Protein AF-A9NKY9-F1 (afdb_monomer_lite)

InterPro domains:
  IPR000702 Large ribosomal subunit protein uL6-like [PTHR11655] (52-226)
  IPR002358 Large ribosomal subunit protein uL6, conserved site [PS00525] (205-213)
  IPR019906 Large ribosomal subunit protein uL6, bacteria [MF_01365_B] (51-227)
  IPR019906 Large ribosomal subunit protein uL6, bacteria [PR00059] (122-147)
  IPR019906 Large ribosoma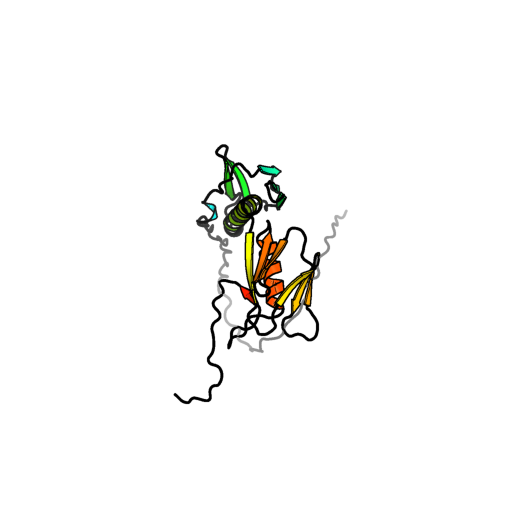l subunit protein uL6, bacteria [PR00059] (150-166)
  IPR019906 Large ribosomal subunit protein uL6, bacteria [PR00059] (192-213)
  IPR019906 Large ribosomal subunit protein uL6, bacteria [TIGR03654] (52-227)
  IPR020040 Large ribosomal subunit protein uL6, alpha-beta domain [PF00347] (61-133)
  IPR020040 Large ribosomal subunit protein uL6, alpha-beta domain [PF00347] (141-215)
  IPR036789 Large ribosomal subunit protein uL6-like, alpha-beta domain superfamily [G3DSA:3.90.930.12] (50-133)
  IPR036789 Large ribosomal subunit protein uL6-like, alpha-beta domain superfamily [G3DSA:3.90.930.12] (134-231)
  IPR036789 Large ribosomal subunit protein uL6-like, alpha-beta domain superfamily [SSF56053] (52-133)
  IPR036789 Large ribosomal subunit protein uL6-like, alpha-beta domain superfamily [SSF56053] (134-227)

Secondary structure (DSSP, 8-state):
------PPPP---------------------------------------PPPTTTTSPEE--TT-EEEEETTEEEEEETTEEEEEE--TTEEEEE-TTSEEEEEESS--HHHHHHHHHHHHHHHHHHHHHHT-EEEEEEEESTT-EEEEETTEEEEESSSSS-EEEEPPTTEEEEEEETTEEEEEES-HHHHHHHHHHHHHHSPPPTTT--EEEETT----PPPS-TT---

Foldseek 3Di:
DDDDDDDDDDDDDDDDDDDDDDDDDDDDDDDDPPPPPPPPPPPPPPPQDPADPQLPDWAAADPQWDWDDDPQKIWIQGDLGIDIDGDDPQKDWDQDPVRTIHIDGPDRDPVSRVSSNVVSVQVNLLRCLRYPWDKWKKFADDDPWFWDDDPQWIWTDQPDPDIDIDGHDPQWDWDDPDRGMIMIIGSHPVSSVVVLVVQCVVFPQDQARRGGMDTPPDDRNHDHDDPPDDD

Organism: Picea sitchensis (NCBI:txid3332)

Radius of gyration: 31.23 Å; chains: 1; bounding box: 80×72×82 Å

Structure (mmCIF, N/CA/C/O backbone):
data_AF-A9NKY9-F1
#
_entry.id   AF-A9NKY9-F1
#
loop_
_atom_site.group_PDB
_atom_site.id
_atom_site.type_symbol
_atom_site.label_atom_id
_atom_site.label_alt_id
_atom_site.label_comp_id
_atom_site.label_asym_id
_atom_site.label_entity_id
_atom_site.label_seq_id
_atom_site.pdbx_PDB_ins_code
_atom_site.Cartn_x
_atom_site.Cartn_y
_atom_site.Cartn_z
_atom_site.occupancy
_atom_site.B_iso_or_equiv
_atom_site.auth_seq_id
_atom_site.auth_comp_id
_atom_site.auth_asym_id
_atom_site.auth_atom_id
_atom_site.pdbx_PDB_model_num
ATOM 1 N N . MET A 1 1 ? -37.567 -54.018 45.152 1.00 38.62 1 MET A N 1
ATOM 2 C CA . MET A 1 1 ? -36.541 -54.833 44.469 1.00 38.62 1 MET A CA 1
ATOM 3 C C . MET A 1 1 ? -35.816 -53.951 43.461 1.00 38.62 1 MET A C 1
ATOM 5 O O . MET A 1 1 ? -36.476 -53.396 42.600 1.00 38.62 1 MET A O 1
ATOM 9 N N . ALA A 1 2 ? -34.502 -53.809 43.659 1.00 37.28 2 ALA A N 1
ATOM 10 C CA . ALA A 1 2 ? -33.443 -53.383 42.732 1.00 37.28 2 ALA A CA 1
ATOM 11 C C . ALA A 1 2 ? -33.595 -52.094 41.887 1.00 37.28 2 ALA A C 1
ATOM 13 O O . ALA A 1 2 ? -34.221 -52.060 40.834 1.00 37.28 2 ALA A O 1
ATOM 14 N N . THR A 1 3 ? -32.856 -51.072 42.322 1.00 39.34 3 THR A N 1
ATOM 15 C CA . THR A 1 3 ? -32.243 -49.997 41.524 1.00 39.34 3 THR A CA 1
ATOM 16 C C . THR A 1 3 ? -31.136 -50.534 40.608 1.00 39.34 3 THR A C 1
ATOM 18 O O . THR A 1 3 ? -30.337 -51.343 41.077 1.00 39.34 3 THR A O 1
ATOM 21 N N . ALA A 1 4 ? -30.988 -50.011 39.385 1.00 38.00 4 ALA A N 1
ATOM 22 C CA . ALA A 1 4 ? -29.699 -50.001 38.677 1.00 38.00 4 ALA A CA 1
ATOM 23 C C . ALA A 1 4 ? -29.671 -48.956 37.545 1.00 38.00 4 ALA A C 1
ATOM 25 O O . ALA A 1 4 ? -30.173 -49.176 36.446 1.00 38.00 4 ALA A O 1
ATOM 26 N N . SER A 1 5 ? -29.054 -47.813 37.832 1.00 35.31 5 SER A N 1
ATOM 27 C CA . SER A 1 5 ? -28.529 -46.851 36.866 1.00 35.31 5 SER A CA 1
ATOM 28 C C . SER A 1 5 ? -27.109 -47.277 36.472 1.00 35.31 5 SER A C 1
ATOM 30 O O . SER A 1 5 ? -26.241 -47.397 37.333 1.00 35.31 5 SER A O 1
ATOM 32 N N . PHE A 1 6 ? -26.855 -47.503 35.180 1.00 32.38 6 PHE A N 1
ATOM 33 C CA . PHE A 1 6 ? -25.512 -47.807 34.675 1.00 32.38 6 PHE A CA 1
ATOM 34 C C . PHE A 1 6 ? -24.905 -46.587 33.982 1.00 32.38 6 PHE A C 1
ATOM 36 O O . PHE A 1 6 ? -25.354 -46.140 32.929 1.00 32.38 6 PHE A O 1
ATOM 43 N N . ILE A 1 7 ? -23.871 -46.057 34.629 1.00 36.72 7 ILE A N 1
ATOM 44 C CA . ILE A 1 7 ? -22.960 -45.019 34.154 1.00 36.72 7 ILE A CA 1
ATOM 45 C C . ILE A 1 7 ? -21.814 -45.722 33.418 1.00 36.72 7 ILE A C 1
ATOM 47 O O . ILE A 1 7 ? -21.215 -46.657 33.947 1.00 36.72 7 ILE A O 1
ATOM 51 N N . VAL A 1 8 ? -21.509 -45.271 32.202 1.00 37.44 8 VAL A N 1
ATOM 52 C CA . VAL A 1 8 ? -20.395 -45.762 31.376 1.00 37.44 8 VAL A CA 1
ATOM 53 C C . VAL A 1 8 ? -19.091 -45.072 31.812 1.00 37.44 8 VAL A C 1
ATOM 55 O O . VAL A 1 8 ? -19.052 -43.840 31.804 1.00 37.44 8 VAL A O 1
ATOM 58 N N . PRO A 1 9 ? -18.016 -45.799 32.174 1.00 34.84 9 PRO A N 1
ATOM 59 C CA . PRO A 1 9 ? -16.724 -45.190 32.472 1.00 34.84 9 PRO A CA 1
ATOM 60 C C . PRO A 1 9 ? -15.858 -45.027 31.212 1.00 34.84 9 PRO A C 1
ATOM 62 O O . PRO A 1 9 ? -15.777 -45.907 30.355 1.00 34.84 9 PRO A O 1
ATOM 65 N N . SER A 1 10 ? -15.191 -43.876 31.125 1.00 33.44 10 SER A N 1
ATOM 66 C CA . SER A 1 10 ? -14.236 -43.501 30.087 1.00 33.44 10 SER A CA 1
ATOM 67 C C . SER A 1 10 ? -12.927 -44.294 30.196 1.00 33.44 10 SER A C 1
ATOM 69 O O . SER A 1 10 ? -12.282 -44.329 31.243 1.00 33.44 10 SER A O 1
ATOM 71 N N . LEU A 1 11 ? -12.497 -44.897 29.085 1.00 32.97 11 LEU A N 1
ATOM 72 C CA . LEU A 1 11 ? -11.153 -45.459 28.943 1.00 32.97 11 LEU A CA 1
ATOM 73 C C . LEU A 1 11 ? -10.118 -44.323 28.890 1.00 32.97 11 LEU A C 1
ATOM 75 O O . LEU A 1 11 ? -10.044 -43.586 27.907 1.00 32.97 11 LEU A O 1
ATOM 79 N N . ALA A 1 12 ? -9.283 -44.213 29.922 1.00 35.03 12 ALA A N 1
ATOM 80 C CA . ALA A 1 12 ? -8.044 -43.445 29.872 1.00 35.03 12 ALA A CA 1
ATOM 81 C C . ALA A 1 12 ? -6.901 -44.343 29.367 1.00 35.03 12 ALA A C 1
ATOM 83 O O . ALA A 1 12 ? -6.617 -45.398 29.932 1.00 35.03 12 ALA A O 1
ATOM 84 N N . CYS A 1 13 ? -6.262 -43.909 28.282 1.00 28.70 13 CYS A N 1
ATOM 85 C CA . CYS A 1 13 ? -5.117 -44.544 27.638 1.00 28.70 13 CYS A CA 1
ATOM 86 C C . CYS A 1 13 ? -3.862 -44.436 28.523 1.00 28.70 13 CYS A C 1
ATOM 88 O O . CYS A 1 13 ? -3.421 -43.335 28.854 1.00 28.70 13 CYS A O 1
ATOM 90 N N . ALA A 1 14 ? -3.286 -45.579 28.898 1.00 35.44 14 ALA A N 1
ATOM 91 C CA . ALA A 1 14 ? -2.029 -45.673 29.629 1.00 35.44 14 ALA A CA 1
ATOM 92 C C . ALA A 1 14 ? -0.863 -45.846 28.644 1.00 35.44 14 ALA A C 1
ATOM 94 O O . ALA A 1 14 ? -0.606 -46.950 28.171 1.00 35.44 14 ALA A O 1
ATOM 95 N N . LEU A 1 15 ? -0.125 -44.768 28.362 1.00 34.53 15 LEU A N 1
ATOM 96 C CA . LEU A 1 15 ? 1.204 -44.856 27.756 1.00 34.53 15 LEU A CA 1
ATOM 97 C C . LEU A 1 15 ? 2.259 -44.495 28.802 1.00 34.53 15 LEU A C 1
ATOM 99 O O . LEU A 1 15 ? 2.470 -43.343 29.171 1.00 34.53 15 LEU A O 1
ATOM 103 N N . ARG A 1 16 ? 2.874 -45.565 29.302 1.00 31.31 16 ARG A N 1
ATOM 104 C CA . ARG A 1 16 ? 4.024 -45.628 30.200 1.00 31.31 16 ARG A CA 1
ATOM 105 C C . ARG A 1 16 ? 5.271 -45.236 29.399 1.00 31.31 16 ARG A C 1
ATOM 107 O O . ARG A 1 16 ? 5.642 -45.964 28.485 1.00 31.31 16 ARG A O 1
ATOM 114 N N . SER A 1 17 ? 5.935 -44.133 29.741 1.00 30.03 17 SER A N 1
ATOM 115 C CA . SER A 1 17 ? 7.321 -43.893 29.320 1.00 30.03 17 SER A CA 1
ATOM 116 C C . SER A 1 17 ? 8.257 -44.262 30.467 1.00 30.03 17 SER A C 1
ATOM 118 O O . SER A 1 17 ? 8.259 -43.627 31.521 1.00 30.03 17 SER A O 1
ATOM 120 N N . THR A 1 18 ? 9.021 -45.325 30.257 1.00 36.19 18 THR A N 1
ATOM 121 C CA . THR A 1 18 ? 10.066 -45.852 31.134 1.00 36.19 18 THR A CA 1
ATOM 122 C C . THR A 1 18 ? 11.326 -45.003 31.029 1.00 36.19 18 THR A C 1
ATOM 124 O O . THR A 1 18 ? 12.143 -45.218 30.142 1.00 36.19 18 THR A O 1
ATOM 127 N N . LEU A 1 19 ? 11.499 -44.051 31.935 1.00 36.47 19 LEU A N 1
ATOM 128 C CA . LEU A 1 19 ? 12.799 -43.463 32.240 1.00 36.47 19 LEU A CA 1
ATOM 129 C C . LEU A 1 19 ? 12.757 -43.072 33.707 1.00 36.47 19 LEU A C 1
ATOM 131 O O . LEU A 1 19 ? 12.174 -42.045 34.013 1.00 36.47 19 LEU A O 1
ATOM 135 N N . LEU A 1 20 ? 13.283 -43.924 34.583 1.00 33.69 20 LEU A N 1
ATOM 136 C CA . LEU A 1 20 ? 13.984 -43.589 35.827 1.00 33.69 20 LEU A CA 1
ATOM 137 C C . LEU A 1 20 ? 14.467 -44.917 36.432 1.00 33.69 20 LEU A C 1
ATOM 139 O O . LEU A 1 20 ? 13.703 -45.879 36.515 1.00 33.69 20 LEU A O 1
ATOM 143 N N . GLY A 1 21 ? 15.767 -44.967 36.719 1.00 33.12 21 GLY A N 1
ATOM 144 C CA . GLY A 1 21 ? 16.512 -46.159 37.104 1.00 33.12 21 GLY A CA 1
ATOM 145 C C . GLY A 1 21 ? 16.108 -46.752 38.450 1.00 33.12 21 GLY A C 1
ATOM 146 O O . GLY A 1 21 ? 15.421 -46.134 39.262 1.00 33.12 21 GLY A O 1
ATOM 147 N N . GLU A 1 22 ? 16.546 -47.992 38.635 1.00 39.25 22 GLU A N 1
ATOM 148 C CA . GLU A 1 22 ? 16.475 -48.748 39.876 1.00 39.25 22 GLU A CA 1
ATOM 149 C C . GLU A 1 22 ? 17.314 -48.065 40.958 1.00 39.25 22 GLU A C 1
ATOM 151 O O . GLU A 1 22 ? 18.535 -48.045 40.858 1.00 39.25 22 GLU A O 1
ATOM 156 N N . ASP A 1 23 ? 16.666 -47.584 42.017 1.00 34.31 23 ASP A N 1
ATOM 157 C CA . ASP A 1 23 ? 17.331 -47.327 43.291 1.00 34.31 23 ASP A CA 1
ATOM 158 C C . ASP A 1 23 ? 16.705 -48.224 44.359 1.00 34.31 23 ASP A C 1
ATOM 160 O O . ASP A 1 23 ? 15.554 -48.078 44.783 1.00 34.31 23 ASP A O 1
ATOM 164 N N . ASN A 1 24 ? 17.501 -49.215 44.747 1.00 33.41 24 ASN A N 1
ATOM 165 C CA . ASN A 1 24 ? 17.225 -50.163 45.806 1.00 33.41 24 ASN A CA 1
ATOM 166 C C . ASN A 1 24 ? 17.111 -49.463 47.167 1.00 33.41 24 ASN A C 1
ATOM 168 O O . ASN A 1 24 ? 17.998 -48.729 47.586 1.00 33.41 24 ASN A O 1
ATOM 172 N N . GLY A 1 25 ? 16.037 -49.803 47.881 1.00 39.34 25 GLY A N 1
ATOM 173 C CA . GLY A 1 25 ? 16.016 -50.016 49.327 1.00 39.34 25 GLY A CA 1
ATOM 174 C C . GLY A 1 25 ? 16.610 -48.940 50.237 1.00 39.34 25 GLY A C 1
ATOM 175 O O . GLY A 1 25 ? 17.768 -49.025 50.616 1.00 39.34 25 GLY A O 1
ATOM 176 N N . LEU A 1 26 ? 15.743 -48.083 50.784 1.00 30.81 26 LEU A N 1
ATOM 177 C CA . LEU A 1 26 ? 15.851 -47.630 52.175 1.00 30.81 26 LEU A CA 1
ATOM 178 C C . LEU A 1 26 ? 14.468 -47.214 52.692 1.00 30.81 26 LEU A C 1
ATOM 180 O O . LEU A 1 26 ? 13.911 -46.181 52.328 1.00 30.81 26 LEU A O 1
ATOM 184 N N . LYS A 1 27 ? 13.893 -48.063 53.551 1.00 43.75 27 LYS A N 1
ATOM 185 C CA . LYS A 1 27 ? 12.751 -47.705 54.396 1.00 43.75 27 LYS A CA 1
ATOM 186 C C . LYS A 1 27 ? 13.270 -46.808 55.519 1.00 43.75 27 LYS A C 1
ATOM 188 O O . LYS A 1 27 ? 14.002 -47.292 56.375 1.00 43.75 27 LYS A O 1
ATOM 193 N N . ALA A 1 28 ? 12.848 -45.548 55.561 1.00 36.06 28 ALA A N 1
ATOM 194 C CA . ALA A 1 28 ? 12.978 -44.721 56.755 1.00 36.06 28 ALA A CA 1
ATOM 195 C C . ALA A 1 28 ? 11.795 -43.747 56.884 1.00 36.06 28 ALA A C 1
ATOM 197 O O . ALA A 1 28 ? 11.504 -42.983 55.970 1.00 36.06 28 ALA A O 1
ATOM 198 N N . ALA A 1 29 ? 11.151 -43.827 58.051 1.00 37.78 29 ALA A N 1
ATOM 199 C CA . ALA A 1 29 ? 10.209 -42.891 58.665 1.00 37.78 29 ALA A CA 1
ATOM 200 C C . ALA A 1 29 ? 8.939 -42.504 57.876 1.00 37.78 29 ALA A C 1
ATOM 202 O O . ALA A 1 29 ? 8.908 -41.592 57.052 1.00 37.78 29 ALA A O 1
ATOM 203 N N . ARG A 1 30 ? 7.834 -43.155 58.266 1.00 45.22 30 ARG A N 1
ATOM 204 C CA . ARG A 1 30 ? 6.514 -42.515 58.314 1.00 45.22 30 ARG A CA 1
ATOM 205 C C . ARG A 1 30 ? 6.619 -41.341 59.291 1.00 45.22 30 ARG A C 1
ATOM 207 O O . ARG A 1 30 ? 7.140 -41.550 60.378 1.00 45.22 30 ARG A O 1
ATOM 214 N N . ASP A 1 31 ? 6.184 -40.169 58.834 1.00 44.66 31 ASP A N 1
ATOM 215 C CA . ASP A 1 31 ? 5.868 -38.933 59.579 1.00 44.66 31 ASP A CA 1
ATOM 216 C C . ASP A 1 31 ? 6.509 -37.702 58.928 1.00 44.66 31 ASP A C 1
ATOM 218 O O . ASP A 1 31 ? 7.411 -37.050 59.447 1.00 44.66 31 ASP A O 1
ATOM 222 N N . ARG A 1 32 ? 5.987 -37.339 57.753 1.00 44.53 32 ARG A N 1
ATOM 223 C CA . ARG A 1 32 ? 5.897 -35.928 57.372 1.00 44.53 32 ARG A CA 1
ATOM 224 C C . ARG A 1 32 ? 4.414 -35.615 57.230 1.00 44.53 32 ARG A C 1
ATOM 226 O O . ARG A 1 32 ? 3.750 -36.318 56.465 1.00 44.53 32 ARG A O 1
ATOM 233 N N . PRO A 1 33 ? 3.870 -34.619 57.948 1.00 42.81 33 PRO A N 1
ATOM 234 C CA . PRO A 1 33 ? 2.491 -34.223 57.728 1.00 42.81 33 PRO A CA 1
ATOM 235 C C . PRO A 1 33 ? 2.354 -33.801 56.265 1.00 42.81 33 PRO A C 1
ATOM 237 O O . PRO A 1 33 ? 3.197 -33.067 55.743 1.00 42.81 33 PRO A O 1
ATOM 240 N N . ALA A 1 34 ? 1.322 -34.309 55.592 1.00 49.91 34 ALA A N 1
ATOM 241 C CA . ALA A 1 34 ? 0.991 -33.894 54.241 1.00 49.91 34 ALA A CA 1
ATOM 242 C C . ALA A 1 34 ? 0.771 -32.378 54.259 1.00 49.91 34 ALA A C 1
ATOM 244 O O . ALA A 1 34 ? -0.240 -31.896 54.767 1.00 49.91 34 ALA A O 1
ATOM 245 N N . ILE A 1 35 ? 1.740 -31.618 53.748 1.00 47.34 35 ILE A N 1
ATOM 246 C CA . ILE A 1 35 ? 1.566 -30.189 53.522 1.00 47.34 35 ILE A CA 1
ATOM 247 C C . ILE A 1 35 ? 0.456 -30.095 52.485 1.00 47.34 35 ILE A C 1
ATOM 249 O O . ILE A 1 35 ? 0.649 -30.454 51.322 1.00 47.34 35 ILE A O 1
ATOM 253 N N . ALA A 1 36 ? -0.731 -29.689 52.932 1.00 48.19 36 ALA A N 1
ATOM 254 C CA . ALA A 1 36 ? -1.844 -29.417 52.050 1.00 48.19 36 ALA A CA 1
ATOM 255 C C . ALA A 1 36 ? -1.359 -28.388 51.028 1.00 48.19 36 ALA A C 1
ATOM 257 O O . ALA A 1 36 ? -1.080 -27.239 51.374 1.00 48.19 36 ALA A O 1
ATOM 258 N N . ILE A 1 37 ? -1.211 -28.809 49.771 1.00 49.38 37 ILE A N 1
ATOM 259 C CA . ILE A 1 37 ? -0.991 -27.886 48.665 1.00 49.38 37 ILE A CA 1
ATOM 260 C C . ILE A 1 37 ? -2.291 -27.101 48.558 1.00 49.38 37 ILE A C 1
ATOM 262 O O . ILE A 1 37 ? -3.252 -27.535 47.921 1.00 49.38 37 ILE A O 1
ATOM 266 N N . VAL A 1 38 ? -2.348 -25.968 49.254 1.00 48.72 38 VAL A N 1
ATOM 267 C CA . VAL A 1 38 ? -3.407 -24.989 49.085 1.00 48.72 38 VAL A CA 1
ATOM 268 C C . VAL A 1 38 ? -3.366 -24.638 47.604 1.00 48.72 38 VAL A C 1
ATOM 270 O O . VAL A 1 38 ? -2.395 -24.044 47.132 1.00 48.72 38 VAL A O 1
ATOM 273 N N . LYS A 1 39 ? -4.385 -25.053 46.840 1.00 54.09 39 LYS A N 1
ATOM 274 C CA . LYS A 1 39 ? -4.656 -24.473 45.524 1.00 54.09 39 LYS A CA 1
ATOM 275 C C . LYS A 1 39 ? -4.969 -23.008 45.788 1.00 54.09 39 LYS A C 1
ATOM 277 O O . LYS A 1 39 ? -6.123 -22.636 45.975 1.00 54.09 39 LYS A O 1
ATOM 282 N N . LEU A 1 40 ? -3.920 -22.193 45.873 1.00 52.81 40 LEU A N 1
ATOM 283 C CA . LEU A 1 40 ? -4.050 -20.752 45.849 1.00 52.81 40 LEU A CA 1
ATOM 284 C C . LEU A 1 40 ? -4.867 -20.447 44.593 1.00 52.81 40 LEU A C 1
ATOM 286 O O . LEU A 1 40 ? -4.495 -20.927 43.513 1.00 52.81 40 LEU A O 1
ATOM 290 N N . PRO A 1 41 ? -6.000 -19.733 44.703 1.00 51.62 41 PRO A N 1
ATOM 291 C CA . PRO A 1 41 ? -6.697 -19.288 43.515 1.00 51.62 41 PRO A CA 1
ATOM 292 C C . PRO A 1 41 ? -5.661 -18.527 42.697 1.00 51.62 41 PRO A C 1
ATOM 294 O O . PRO A 1 41 ? -5.006 -17.624 43.217 1.00 51.62 41 PRO A O 1
ATOM 297 N N . SER A 1 42 ? -5.436 -18.938 41.448 1.00 59.38 42 SER A N 1
ATOM 298 C CA . SER A 1 42 ? -4.570 -18.182 40.555 1.00 59.38 42 SER A CA 1
ATOM 299 C C . SER A 1 42 ? -5.263 -16.842 40.329 1.00 59.38 42 SER A C 1
ATOM 301 O O . SER A 1 42 ? -6.103 -16.716 39.435 1.00 59.38 42 SER A O 1
ATOM 303 N N . VAL A 1 43 ? -4.976 -15.862 41.182 1.00 57.06 43 VAL A N 1
ATOM 304 C CA . VAL A 1 43 ? -5.392 -14.483 40.990 1.00 57.06 43 VAL A CA 1
ATOM 305 C C . VAL A 1 43 ? -4.591 -14.027 39.785 1.00 57.06 43 VAL A C 1
ATOM 307 O O . VAL A 1 43 ? -3.451 -13.587 39.902 1.00 57.06 43 VAL A O 1
ATOM 310 N N . ARG A 1 44 ? -5.142 -14.240 38.584 1.00 56.22 44 ARG A N 1
ATOM 311 C CA . ARG A 1 44 ? -4.627 -13.574 37.395 1.00 56.22 44 ARG A CA 1
ATOM 312 C C . ARG A 1 44 ? -4.808 -12.094 37.711 1.00 56.22 44 ARG A C 1
ATOM 314 O O . ARG A 1 44 ? -5.959 -11.697 37.903 1.00 56.22 44 ARG A O 1
ATOM 321 N N . PRO A 1 45 ? -3.732 -11.303 37.842 1.00 58.28 45 PRO A N 1
ATOM 322 C CA . PRO A 1 45 ? -3.901 -9.883 38.083 1.00 58.28 45 PRO A CA 1
ATOM 323 C C . PRO A 1 45 ? -4.780 -9.344 36.957 1.00 58.28 45 PRO A C 1
ATOM 325 O O . PRO A 1 45 ? -4.552 -9.674 35.788 1.00 58.28 45 PRO A O 1
ATOM 328 N N . THR A 1 46 ? -5.813 -8.577 37.300 1.00 61.97 46 THR A N 1
ATOM 329 C CA . THR A 1 46 ? -6.586 -7.830 36.310 1.00 61.97 46 THR A CA 1
ATOM 330 C C . THR A 1 46 ? -5.594 -6.906 35.619 1.00 61.97 46 THR A C 1
ATOM 332 O O . THR A 1 46 ? -5.129 -5.931 36.201 1.00 61.97 46 THR A O 1
ATOM 335 N N . ILE A 1 47 ? -5.159 -7.280 34.414 1.00 64.50 47 ILE A N 1
ATOM 336 C CA . ILE A 1 47 ? -4.178 -6.500 33.665 1.00 64.50 47 ILE A CA 1
ATOM 337 C C . ILE A 1 47 ? -4.902 -5.240 33.205 1.00 64.50 47 ILE A C 1
ATOM 339 O O . ILE A 1 47 ? -5.608 -5.264 32.195 1.00 64.50 47 ILE A O 1
ATOM 343 N N . GLU A 1 48 ? -4.715 -4.149 33.940 1.00 68.00 48 GLU A N 1
ATOM 344 C CA . GLU A 1 48 ? -5.164 -2.823 33.536 1.00 68.00 48 GLU A CA 1
ATOM 345 C C . GLU A 1 48 ? -4.444 -2.432 32.242 1.00 68.00 48 GLU A C 1
ATOM 347 O O . GLU A 1 48 ? -3.276 -2.032 32.198 1.00 68.00 48 GLU A O 1
ATOM 352 N N . CYS A 1 49 ? -5.140 -2.630 31.128 1.00 67.56 49 CYS A N 1
ATOM 353 C CA . CYS A 1 49 ? -4.614 -2.341 29.810 1.00 67.56 49 CYS A CA 1
ATOM 354 C C . CYS A 1 49 ? -4.704 -0.833 29.560 1.00 67.56 49 CYS A C 1
ATOM 356 O O . CYS A 1 49 ? -5.779 -0.318 29.252 1.00 67.56 49 CYS A O 1
ATOM 358 N N . LYS A 1 50 ? -3.564 -0.131 29.642 1.00 72.81 50 LYS A N 1
ATOM 359 C CA . LYS A 1 50 ? -3.464 1.285 29.249 1.00 72.81 50 LYS A CA 1
ATOM 360 C C . LYS A 1 50 ? -4.015 1.490 27.836 1.00 72.81 50 LYS A C 1
ATOM 362 O O . LYS A 1 50 ? -3.667 0.755 26.913 1.00 72.81 50 LYS A O 1
ATOM 367 N N . GLU A 1 51 ? -4.846 2.507 27.668 1.00 78.88 51 GLU A N 1
ATOM 368 C CA . GLU A 1 51 ? -5.506 2.814 26.398 1.00 78.88 51 GLU A CA 1
ATOM 369 C C . GLU A 1 51 ? -4.517 3.208 25.287 1.00 78.88 51 GLU A C 1
ATOM 371 O O . GLU A 1 51 ? -3.549 3.943 25.510 1.00 78.88 51 GLU A O 1
ATOM 376 N N . SER A 1 52 ? -4.798 2.776 24.055 1.00 84.12 52 SER A N 1
ATOM 377 C CA . SER A 1 52 ? -3.999 3.119 22.875 1.00 84.12 52 SER A CA 1
ATOM 378 C C . SER A 1 52 ? -4.050 4.616 22.545 1.00 84.12 52 SER A C 1
ATOM 380 O O . SER A 1 52 ? -5.118 5.183 22.315 1.00 84.12 52 SER A O 1
ATOM 382 N N . ARG A 1 53 ? -2.880 5.259 22.403 1.00 89.06 53 ARG A N 1
ATOM 383 C CA . ARG A 1 53 ? -2.766 6.661 21.939 1.00 89.06 53 ARG A CA 1
ATOM 384 C C . ARG A 1 53 ? -3.393 6.883 20.558 1.00 89.06 53 ARG A C 1
ATOM 386 O O . ARG A 1 53 ? -3.853 7.982 20.269 1.00 89.06 53 ARG A O 1
ATOM 393 N N . ILE A 1 54 ? -3.379 5.855 19.708 1.00 89.12 54 ILE A N 1
ATOM 394 C CA . ILE A 1 54 ? -3.948 5.894 18.356 1.00 89.12 54 ILE A CA 1
ATOM 395 C C . ILE A 1 54 ? -5.474 5.831 18.436 1.00 89.12 54 ILE A C 1
ATOM 397 O O . ILE A 1 54 ? -6.147 6.651 17.822 1.00 89.12 54 ILE A O 1
ATOM 401 N N . GLY A 1 55 ? -6.013 4.913 19.242 1.00 86.88 55 GLY A N 1
ATOM 402 C CA . GLY A 1 55 ? -7.457 4.726 19.385 1.00 86.88 55 GLY A CA 1
ATOM 403 C C . GLY A 1 55 ? -8.178 5.875 20.103 1.00 86.88 55 GLY A C 1
ATOM 404 O O . GLY A 1 55 ? -9.364 6.076 19.879 1.00 86.88 55 GLY A O 1
ATOM 405 N N . LYS A 1 56 ? -7.469 6.673 20.917 1.00 88.25 56 LYS A N 1
ATOM 406 C CA . LYS A 1 56 ? -8.017 7.900 21.531 1.00 88.25 56 LYS A CA 1
ATOM 407 C C . LYS A 1 56 ? -8.363 8.991 20.518 1.00 88.25 56 LYS A C 1
ATOM 409 O O . LYS A 1 56 ? -9.175 9.859 20.820 1.00 88.25 56 LYS A O 1
ATOM 414 N N . LYS A 1 57 ? -7.711 8.998 19.351 1.00 91.31 57 LYS A N 1
ATOM 415 C CA . LYS A 1 57 ? -7.905 10.041 18.341 1.00 91.31 57 LYS A CA 1
ATOM 416 C C . LYS A 1 57 ? -9.171 9.740 17.531 1.00 91.31 57 LYS A C 1
ATOM 418 O O . LYS A 1 57 ? -9.174 8.707 16.851 1.00 91.31 57 LYS A O 1
ATOM 423 N N . PRO A 1 58 ? -10.189 10.620 17.546 1.00 91.62 58 PRO A N 1
ATOM 424 C CA . PRO A 1 58 ? -11.375 10.438 16.717 1.00 91.62 58 PRO A CA 1
ATOM 425 C C . PRO A 1 58 ? -11.015 10.497 15.227 1.00 91.62 58 PRO A C 1
ATOM 427 O O . PRO A 1 58 ? -10.011 11.104 14.838 1.00 91.62 58 PRO A O 1
ATOM 430 N N . VAL A 1 59 ? -11.822 9.845 14.392 1.00 92.81 59 VAL A N 1
ATOM 431 C CA . VAL A 1 59 ? -11.687 9.904 12.930 1.00 92.81 59 VAL A CA 1
ATOM 432 C C . VAL A 1 59 ? -12.551 11.049 12.414 1.00 92.81 59 VAL A C 1
ATOM 434 O O . VAL A 1 59 ? -13.740 11.118 12.722 1.00 92.81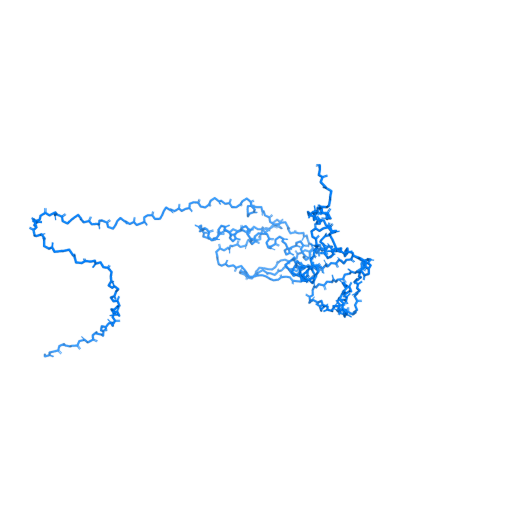 59 VAL A O 1
ATOM 437 N N . VAL A 1 60 ? -11.946 11.955 11.647 1.00 91.56 60 VAL A N 1
ATOM 438 C CA . VAL A 1 60 ? -12.636 13.107 11.053 1.00 91.56 60 VAL A CA 1
ATOM 439 C C . VAL A 1 60 ? -13.258 12.679 9.732 1.00 91.56 60 VAL A C 1
ATOM 441 O O . VAL A 1 60 ? -12.553 12.174 8.858 1.00 91.56 60 VAL A O 1
ATOM 444 N N . VAL A 1 61 ? -14.564 12.887 9.576 1.00 90.62 61 VAL A N 1
ATOM 445 C CA . VAL A 1 61 ? -15.277 12.541 8.345 1.00 90.62 61 VAL A CA 1
ATOM 446 C C . VAL A 1 61 ? -15.449 13.806 7.505 1.00 90.62 61 VAL A C 1
ATOM 448 O O . VAL A 1 61 ? -16.124 14.736 7.945 1.00 90.62 61 VAL A O 1
ATOM 451 N N . PRO A 1 62 ? -14.839 13.894 6.309 1.00 89.06 62 PRO A N 1
ATOM 452 C CA . PRO A 1 62 ? -15.091 15.010 5.408 1.00 89.06 62 PRO A CA 1
ATOM 453 C C . PRO A 1 62 ? -16.528 14.937 4.870 1.00 89.06 62 PRO A C 1
ATOM 455 O O . PRO A 1 62 ? -17.066 13.848 4.683 1.00 89.06 62 PRO A O 1
ATOM 458 N N . ALA A 1 63 ? -17.126 16.087 4.546 1.00 86.75 63 ALA A N 1
ATOM 459 C CA . ALA A 1 63 ? -18.521 16.179 4.088 1.00 86.75 63 ALA A CA 1
ATOM 460 C C . ALA A 1 63 ? -18.841 15.322 2.843 1.00 86.75 63 ALA A C 1
ATOM 462 O O . ALA A 1 63 ? -19.982 14.931 2.630 1.00 86.75 63 ALA A O 1
ATOM 463 N N . ASN A 1 64 ? -17.823 14.986 2.048 1.00 86.44 64 ASN A N 1
ATOM 464 C CA . ASN A 1 64 ? -17.952 14.195 0.821 1.00 86.44 64 ASN A CA 1
ATOM 465 C C . ASN A 1 64 ? -18.093 12.680 1.068 1.00 86.44 64 ASN A C 1
ATOM 467 O O . ASN A 1 64 ? -18.112 11.911 0.106 1.00 86.44 64 ASN A O 1
ATOM 471 N N . VAL A 1 65 ? -18.104 12.232 2.328 1.00 92.56 65 VAL A N 1
ATOM 472 C CA . VAL A 1 65 ? -18.112 10.812 2.696 1.00 92.56 65 VAL A CA 1
ATOM 473 C C . VAL A 1 65 ? -19.326 10.488 3.561 1.00 92.56 65 VAL A C 1
ATOM 475 O O . VAL A 1 65 ? -19.504 11.026 4.652 1.00 92.56 65 VAL A O 1
ATOM 478 N N . ASN A 1 66 ? -20.132 9.541 3.086 1.00 91.50 66 ASN A N 1
ATOM 479 C CA . ASN A 1 66 ? -21.302 9.026 3.781 1.00 91.50 66 ASN A CA 1
ATOM 480 C C . ASN A 1 66 ? -20.977 7.693 4.448 1.00 91.50 66 ASN A C 1
ATOM 482 O O . ASN A 1 66 ? -20.463 6.775 3.816 1.00 91.50 66 ASN A O 1
ATOM 486 N N . ILE A 1 67 ? -21.304 7.578 5.732 1.00 92.00 67 ILE A N 1
ATOM 487 C CA . ILE A 1 67 ? -21.050 6.373 6.523 1.00 92.00 67 ILE A CA 1
ATOM 488 C C . ILE A 1 67 ? -22.380 5.819 6.999 1.00 92.00 67 ILE A C 1
ATOM 490 O O . ILE A 1 67 ? -23.172 6.535 7.611 1.00 92.00 67 ILE A O 1
ATOM 494 N N . THR A 1 68 ? -22.597 4.536 6.752 1.00 92.06 68 THR A N 1
ATOM 495 C CA . THR A 1 68 ? -23.732 3.779 7.277 1.00 92.06 68 THR A CA 1
ATOM 496 C C . THR A 1 68 ? -23.207 2.743 8.266 1.00 92.06 68 THR A C 1
ATOM 498 O O . THR A 1 68 ? -22.184 2.095 8.025 1.00 92.06 68 THR A O 1
ATOM 501 N N . LEU A 1 69 ? -23.862 2.655 9.423 1.00 90.69 69 LEU A N 1
ATOM 502 C CA . LEU A 1 69 ? -23.525 1.720 10.493 1.00 90.69 69 LEU A CA 1
ATOM 503 C C . LEU A 1 69 ? -24.718 0.788 10.698 1.00 90.69 69 LEU A C 1
ATOM 505 O O . LEU A 1 69 ? -25.768 1.210 11.174 1.00 90.69 69 LEU A O 1
ATOM 509 N N . GLU A 1 70 ? -24.541 -0.476 10.329 1.00 91.19 70 GLU A N 1
ATOM 510 C CA . GLU A 1 70 ? -25.503 -1.563 10.506 1.00 91.19 70 GLU A CA 1
ATOM 511 C C . GLU A 1 70 ? -24.982 -2.471 11.633 1.00 91.19 70 GLU A C 1
ATOM 513 O O . GLU A 1 70 ? -24.330 -3.494 11.406 1.00 91.19 70 GLU A O 1
ATOM 518 N N . GLY A 1 71 ? -25.186 -2.047 12.885 1.00 87.88 71 GLY A N 1
ATOM 519 C CA . GLY A 1 71 ? -24.656 -2.738 14.064 1.00 87.88 71 GLY A CA 1
ATOM 520 C C . GLY A 1 71 ? -23.124 -2.725 14.102 1.00 87.88 71 GLY A C 1
ATOM 521 O O . GLY A 1 71 ? -22.519 -1.719 14.461 1.00 87.88 71 GLY A O 1
ATOM 522 N N . GLN A 1 72 ? -22.499 -3.848 13.738 1.00 90.62 72 GLN A N 1
ATOM 523 C CA . GLN A 1 72 ? -21.037 -3.990 13.635 1.00 90.62 72 GLN A CA 1
ATOM 524 C C . GLN A 1 72 ? -20.518 -3.921 12.194 1.00 90.62 72 GLN A C 1
ATOM 526 O O . GLN A 1 72 ? -19.309 -3.974 11.972 1.00 90.62 72 GLN A O 1
ATOM 531 N N . HIS A 1 73 ? -21.401 -3.805 11.206 1.00 94.00 73 HIS A N 1
ATOM 532 C CA . HIS A 1 73 ? -21.011 -3.616 9.818 1.00 94.00 73 HIS A CA 1
ATOM 533 C C . HIS A 1 73 ? -20.953 -2.125 9.503 1.00 94.00 73 HIS A C 1
ATOM 535 O O . HIS A 1 73 ? -21.918 -1.392 9.711 1.00 94.00 73 HIS A O 1
ATOM 541 N N . ILE A 1 74 ? -19.814 -1.669 8.988 1.00 93.69 74 ILE A N 1
ATOM 542 C CA . ILE A 1 74 ? -19.649 -0.308 8.484 1.00 93.69 74 ILE A CA 1
ATOM 543 C C . ILE A 1 74 ? -19.589 -0.337 6.968 1.00 93.69 74 ILE A C 1
ATOM 545 O O . ILE A 1 74 ? -18.857 -1.140 6.386 1.00 93.69 74 ILE A O 1
ATOM 549 N N . ARG A 1 75 ? -20.321 0.573 6.327 1.00 94.75 75 ARG A N 1
ATOM 550 C CA . ARG A 1 75 ? -20.132 0.882 4.910 1.00 94.75 75 ARG A CA 1
ATOM 551 C C . ARG A 1 75 ? -19.833 2.359 4.753 1.00 94.75 75 ARG A C 1
ATOM 553 O O . ARG A 1 75 ? -20.500 3.212 5.340 1.00 94.75 75 ARG A O 1
ATOM 560 N N . VAL A 1 76 ? -18.795 2.647 3.987 1.00 95.00 76 VAL A N 1
ATOM 561 C CA . VAL A 1 76 ? -18.271 3.987 3.756 1.00 95.00 76 VAL A CA 1
ATOM 562 C C . VAL A 1 76 ? -18.324 4.249 2.264 1.00 95.00 76 VAL A C 1
ATOM 564 O O . VAL A 1 76 ? -17.623 3.599 1.489 1.00 95.00 76 VAL A O 1
ATOM 567 N N . ASN A 1 77 ? -19.147 5.217 1.888 1.00 94.62 77 ASN A N 1
ATOM 568 C CA . ASN A 1 77 ? -19.411 5.606 0.515 1.00 94.62 77 ASN A CA 1
ATOM 569 C C . ASN A 1 77 ? -18.796 6.980 0.263 1.00 94.62 77 ASN A C 1
ATOM 571 O O . ASN A 1 77 ? -18.965 7.904 1.061 1.00 94.62 77 ASN A O 1
ATOM 575 N N . GLY A 1 78 ? -18.098 7.124 -0.856 1.00 92.81 78 GLY A N 1
ATOM 576 C CA . GLY A 1 78 ? -17.524 8.395 -1.281 1.00 92.81 78 GLY A CA 1
ATOM 577 C C . GLY A 1 78 ? -17.390 8.473 -2.796 1.00 92.81 78 GLY A C 1
ATOM 578 O O . GLY A 1 78 ? -17.918 7.639 -3.528 1.00 92.81 78 GLY A O 1
ATOM 579 N N . LEU A 1 79 ? -16.645 9.473 -3.262 1.00 91.38 79 LEU A N 1
ATOM 580 C CA . LEU A 1 79 ? -16.465 9.771 -4.687 1.00 91.38 79 LEU A CA 1
ATOM 581 C C . LEU A 1 79 ? -15.839 8.607 -5.472 1.00 91.38 79 LEU A C 1
ATOM 583 O O . LEU A 1 79 ? -16.184 8.383 -6.628 1.00 91.38 79 LEU A O 1
ATOM 587 N N . LEU A 1 80 ? -14.915 7.869 -4.850 1.00 90.06 80 LEU A N 1
ATOM 588 C CA . LEU A 1 80 ? -14.152 6.797 -5.500 1.00 90.06 80 LEU A CA 1
ATOM 589 C C . LEU A 1 80 ? -14.790 5.401 -5.351 1.00 90.06 80 LEU A C 1
ATOM 591 O O . LEU A 1 80 ? -14.204 4.415 -5.804 1.00 90.06 80 LEU A O 1
ATOM 595 N N . GLY A 1 81 ? -15.962 5.299 -4.712 1.00 91.25 81 GLY A N 1
ATOM 596 C CA . GLY A 1 81 ? -16.715 4.053 -4.525 1.00 91.25 81 GLY A CA 1
ATOM 597 C C . GLY A 1 81 ? -17.051 3.739 -3.064 1.00 91.25 81 GLY A C 1
ATOM 598 O O . GLY A 1 81 ? -17.016 4.615 -2.199 1.00 91.25 81 GLY A O 1
ATOM 599 N N . GLU A 1 82 ? -17.365 2.468 -2.797 1.00 93.75 82 GLU A N 1
ATOM 600 C CA . GLU A 1 82 ? -17.874 1.981 -1.504 1.00 93.75 82 GLU A CA 1
ATOM 601 C C . GLU A 1 82 ? -16.968 0.931 -0.842 1.00 93.75 82 GLU A C 1
ATOM 603 O O . GLU A 1 82 ? -16.598 -0.074 -1.450 1.00 93.75 82 GLU A O 1
ATOM 608 N N . LEU A 1 83 ? -16.579 1.138 0.417 1.00 94.81 83 LEU A N 1
ATOM 609 C CA . LEU A 1 83 ? -15.833 0.160 1.218 1.00 94.81 83 LEU A CA 1
ATOM 610 C C . LEU A 1 83 ? -16.695 -0.349 2.367 1.00 94.81 83 LEU A C 1
ATOM 612 O O . LEU A 1 83 ? -17.318 0.438 3.075 1.00 94.81 83 LEU A O 1
ATOM 616 N N . SER A 1 84 ? -16.665 -1.658 2.598 1.00 94.75 84 SER A N 1
ATOM 617 C CA . SER A 1 84 ? -17.374 -2.302 3.701 1.00 94.75 84 SER A CA 1
ATOM 618 C C . SER A 1 84 ? -16.417 -3.069 4.600 1.00 94.75 84 SER A C 1
ATOM 620 O O . SER A 1 84 ? -15.512 -3.744 4.108 1.00 94.75 84 SER A O 1
ATOM 622 N N . GLN A 1 85 ? -16.648 -3.021 5.909 1.00 94.38 85 GLN A N 1
ATOM 623 C CA . GLN A 1 85 ? -15.897 -3.811 6.876 1.00 94.38 85 GLN A CA 1
ATOM 624 C C . GLN A 1 85 ? -16.791 -4.269 8.032 1.00 94.38 85 GLN A C 1
ATOM 626 O O . GLN A 1 85 ? -17.730 -3.579 8.420 1.00 94.38 85 GLN A O 1
ATOM 631 N N . THR A 1 86 ? -16.478 -5.433 8.594 1.00 94.88 86 THR A N 1
ATOM 632 C CA . THR A 1 86 ? -17.140 -5.974 9.785 1.00 94.88 86 THR A CA 1
ATOM 633 C C . THR A 1 86 ? -16.219 -5.825 10.990 1.00 94.88 86 THR A C 1
ATOM 635 O O . THR A 1 86 ? -15.065 -6.260 10.940 1.00 94.88 86 THR A O 1
ATOM 638 N N . TYR A 1 87 ? -16.719 -5.219 12.065 1.00 93.81 87 TYR A N 1
ATOM 639 C CA . TYR A 1 87 ? -16.025 -5.163 13.350 1.00 93.81 87 TYR A CA 1
ATOM 640 C C . TYR A 1 87 ? -16.311 -6.418 14.180 1.00 93.81 87 TYR A C 1
ATOM 642 O O . TYR A 1 87 ? -17.341 -7.060 13.990 1.00 93.81 87 TYR A O 1
ATOM 650 N N . PRO A 1 88 ? -15.403 -6.786 15.095 1.00 93.44 88 PRO A N 1
ATOM 651 C CA . PRO A 1 88 ? -15.648 -7.835 16.066 1.00 93.44 88 PRO A CA 1
ATOM 652 C C . PRO A 1 88 ? -16.399 -7.284 17.293 1.00 93.44 88 PRO A C 1
ATOM 654 O O . PRO A 1 88 ? -16.308 -6.096 17.613 1.00 93.44 88 PRO A O 1
ATOM 657 N N . ASN A 1 89 ? -17.072 -8.177 18.025 1.00 90.94 89 ASN A N 1
ATOM 658 C CA . ASN A 1 89 ? -17.958 -7.846 19.151 1.00 90.94 89 ASN A CA 1
ATOM 659 C C . ASN A 1 89 ? -17.286 -7.042 20.280 1.00 90.94 89 ASN A C 1
ATOM 661 O O . ASN A 1 89 ? -17.961 -6.369 21.058 1.00 90.94 89 ASN A O 1
ATOM 665 N N . GLU A 1 90 ? -15.963 -7.128 20.421 1.00 90.56 90 GLU A N 1
ATOM 666 C CA . GLU A 1 90 ? -15.220 -6.421 21.463 1.00 90.56 90 GLU A CA 1
ATOM 667 C C . GLU A 1 90 ? -15.112 -4.905 21.221 1.00 90.56 90 GLU A C 1
ATOM 669 O O . GLU A 1 90 ? -14.621 -4.186 22.097 1.00 90.56 90 GLU A O 1
ATOM 674 N N . ILE A 1 91 ? -15.547 -4.409 20.058 1.00 92.75 91 ILE A N 1
ATOM 675 C CA . ILE A 1 91 ? -15.453 -3.004 19.657 1.00 92.75 91 ILE A CA 1
ATOM 676 C C . ILE A 1 91 ? -16.835 -2.411 19.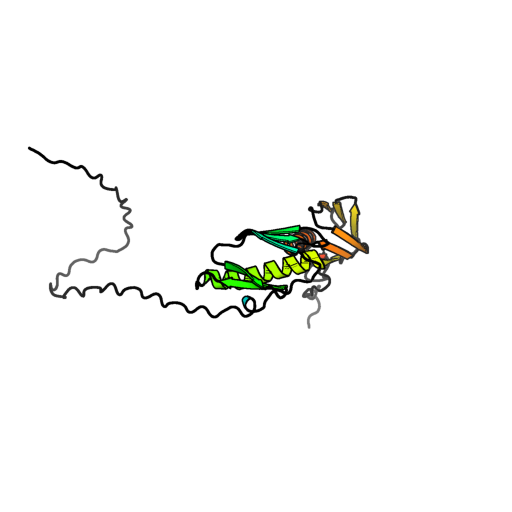422 1.00 92.75 91 ILE A C 1
ATOM 678 O O . ILE A 1 91 ? -17.695 -3.007 18.780 1.00 92.75 91 ILE A O 1
ATOM 682 N N . LYS A 1 92 ? -17.009 -1.182 19.902 1.00 90.88 92 LYS A N 1
ATOM 683 C CA . LYS A 1 92 ? -18.167 -0.340 19.629 1.00 90.88 92 LYS A CA 1
ATOM 684 C C . LYS A 1 92 ? -17.731 0.837 18.763 1.00 90.88 92 LYS A C 1
ATOM 686 O O . LYS A 1 92 ? -16.676 1.433 18.985 1.00 90.88 92 LYS A O 1
ATOM 691 N N . VAL A 1 93 ? -18.535 1.144 17.753 1.00 91.44 93 VAL A N 1
ATOM 692 C CA . VAL A 1 93 ? -18.315 2.271 16.844 1.00 91.44 93 VAL A CA 1
ATOM 693 C C . VAL A 1 93 ? -19.487 3.220 17.006 1.00 91.44 93 VAL A C 1
ATOM 695 O O . VAL A 1 93 ? -20.633 2.844 16.782 1.00 91.44 93 VAL A O 1
ATOM 698 N N . GLU A 1 94 ? -19.186 4.443 17.415 1.00 89.81 94 GLU A N 1
ATOM 699 C CA . GLU A 1 94 ? -20.158 5.493 17.683 1.00 89.81 94 GLU A CA 1
ATOM 700 C C . GLU A 1 94 ? -19.917 6.644 16.704 1.00 89.81 94 GLU A C 1
ATOM 702 O O . GLU A 1 94 ? -18.775 7.031 16.430 1.00 89.81 94 GLU A O 1
ATOM 707 N N . ARG A 1 95 ? -21.004 7.177 16.142 1.00 87.44 95 ARG A N 1
ATOM 708 C CA . ARG A 1 95 ? -20.965 8.358 15.281 1.00 87.44 95 ARG A CA 1
ATOM 709 C C . ARG A 1 95 ? -21.415 9.563 16.093 1.00 87.44 95 ARG A C 1
ATOM 711 O O . ARG A 1 95 ? -22.570 9.624 16.505 1.00 87.44 95 ARG A O 1
ATOM 718 N N . ASP A 1 96 ? -20.511 10.514 16.286 1.00 85.38 96 ASP A N 1
ATOM 719 C CA . ASP A 1 96 ? -20.819 11.766 16.963 1.00 85.38 96 ASP A CA 1
ATOM 720 C C . ASP A 1 96 ? -21.639 12.679 16.032 1.00 85.38 96 ASP A C 1
ATOM 722 O O . ASP A 1 96 ? -21.375 12.730 14.821 1.00 85.38 96 ASP A O 1
ATOM 726 N N . PRO A 1 97 ? -22.592 13.464 16.569 1.00 76.75 97 PRO A N 1
ATOM 727 C CA . PRO A 1 97 ? -23.393 14.400 15.775 1.00 76.75 97 PRO A CA 1
ATOM 728 C C . PRO A 1 97 ? -22.537 15.488 15.109 1.00 76.75 97 PRO A C 1
ATOM 730 O O . PRO A 1 97 ? -22.898 16.003 14.057 1.00 76.75 97 PRO A O 1
ATOM 733 N N . SER A 1 98 ? -21.362 15.784 15.672 1.00 77.94 98 SER A N 1
ATOM 734 C CA . SER A 1 98 ? -20.396 16.752 15.141 1.00 77.94 98 SER A CA 1
ATOM 735 C C . SER A 1 98 ? -19.592 16.245 13.931 1.00 77.94 98 SER A C 1
ATOM 737 O O . SER A 1 98 ? -18.697 16.946 13.466 1.00 77.94 98 SER A O 1
ATOM 739 N N . GLY A 1 99 ? -19.867 15.034 13.425 1.00 81.19 99 GLY A N 1
ATOM 740 C CA . GLY A 1 99 ? -19.203 14.481 12.236 1.00 81.19 99 GLY A CA 1
ATOM 741 C C . GLY A 1 99 ? -17.912 13.701 12.514 1.00 81.19 99 GLY A C 1
ATOM 742 O O . GLY A 1 99 ? -17.145 13.429 11.589 1.00 81.19 99 GLY A O 1
ATOM 743 N N . PHE A 1 100 ? -17.669 13.315 13.767 1.00 88.75 100 PHE A N 1
ATOM 744 C CA . PHE A 1 100 ? -16.552 12.447 14.144 1.00 88.75 100 PHE A CA 1
ATOM 745 C C . PHE A 1 100 ? -17.014 10.998 14.321 1.00 88.75 100 PHE A C 1
ATOM 747 O O . PHE A 1 100 ? -18.154 10.734 14.702 1.00 88.75 100 PHE A O 1
ATOM 754 N N . ILE A 1 101 ? -16.119 10.046 14.058 1.00 90.62 101 ILE A N 1
ATOM 755 C CA . ILE A 1 101 ? -16.316 8.648 14.456 1.00 90.62 101 ILE A CA 1
ATOM 756 C C . ILE A 1 101 ? -15.429 8.376 15.656 1.00 90.62 101 ILE A C 1
ATOM 758 O O . ILE A 1 101 ? -14.199 8.520 15.590 1.00 90.62 101 ILE A O 1
ATOM 762 N N . LYS A 1 102 ? -16.058 7.924 16.733 1.00 90.94 102 LYS A N 1
ATOM 763 C CA . LYS A 1 102 ? -15.382 7.466 17.933 1.00 90.94 102 LYS A CA 1
ATOM 764 C C . LYS A 1 102 ? -15.455 5.950 17.987 1.00 90.94 102 LYS A C 1
ATOM 766 O O . LYS A 1 102 ? -16.511 5.346 17.839 1.00 90.94 102 LYS A O 1
ATOM 771 N N . ILE A 1 103 ? -14.304 5.326 18.197 1.00 92.31 103 ILE A N 1
ATOM 772 C CA . ILE A 1 103 ? -14.225 3.882 18.405 1.00 92.31 103 ILE A CA 1
ATOM 773 C C . ILE A 1 103 ? -13.942 3.661 19.882 1.00 92.31 103 ILE A C 1
ATOM 775 O O . ILE A 1 103 ? -12.989 4.226 20.423 1.00 92.31 103 ILE A O 1
ATOM 779 N N . SER A 1 104 ? -14.770 2.859 20.536 1.00 90.50 104 SER A N 1
ATOM 780 C CA . SER A 1 104 ? -14.665 2.497 21.945 1.00 90.50 104 SER A CA 1
ATOM 781 C C . SER A 1 104 ? -14.531 0.976 22.093 1.00 90.50 104 SER A C 1
ATOM 783 O O . SER A 1 104 ? -14.832 0.193 21.190 1.00 90.50 104 SER A O 1
ATOM 785 N N . LYS A 1 105 ? -13.992 0.538 23.230 1.00 90.75 105 LYS A N 1
ATOM 786 C CA . LYS A 1 105 ? -13.874 -0.882 23.585 1.00 90.75 105 LYS A CA 1
ATOM 787 C C . LYS A 1 105 ? -15.119 -1.303 24.368 1.00 90.75 105 LYS A C 1
ATOM 789 O O . LYS A 1 105 ? -15.554 -0.578 25.257 1.00 90.75 105 LYS A O 1
ATOM 794 N N . ALA A 1 106 ? -15.679 -2.469 24.061 1.00 89.50 106 ALA A N 1
ATOM 795 C CA . ALA A 1 106 ? -16.790 -3.043 24.820 1.00 89.50 106 ALA A CA 1
ATOM 796 C C . ALA A 1 106 ? -16.309 -3.750 26.096 1.00 89.50 106 ALA A C 1
ATOM 798 O O . ALA A 1 106 ? -17.009 -3.738 27.104 1.00 89.50 106 ALA A O 1
ATOM 799 N N . VAL A 1 107 ? -15.119 -4.362 26.047 1.00 88.75 107 VAL A N 1
ATOM 800 C CA . VAL A 1 107 ? -14.529 -5.131 27.152 1.00 88.75 107 VAL A CA 1
ATOM 801 C C . VAL A 1 107 ? -13.073 -4.723 27.347 1.00 88.75 107 VAL A C 1
ATOM 803 O O . VAL A 1 107 ? -12.335 -4.518 26.383 1.00 88.75 107 VAL A O 1
ATOM 806 N N . GLU A 1 108 ? -12.620 -4.655 28.594 1.00 85.88 108 GLU A N 1
ATOM 807 C CA . GLU A 1 108 ? -11.231 -4.344 28.932 1.00 85.88 108 GLU A CA 1
ATOM 808 C C . GLU A 1 108 ? -10.341 -5.594 28.916 1.00 85.88 108 GLU A C 1
ATOM 810 O O . GLU A 1 108 ? -9.874 -6.079 29.940 1.00 85.88 108 GLU A O 1
ATOM 815 N N . THR A 1 109 ? -10.097 -6.139 27.722 1.00 88.94 109 THR A N 1
ATOM 816 C CA . THR A 1 109 ? -9.132 -7.233 27.529 1.00 88.94 109 THR A CA 1
ATOM 817 C C . THR A 1 109 ? -7.909 -6.776 26.743 1.00 88.94 109 THR A C 1
ATOM 819 O O . THR A 1 109 ? -7.959 -5.826 25.956 1.00 88.94 109 THR A O 1
ATOM 822 N N . ARG A 1 110 ? -6.802 -7.521 26.874 1.00 87.12 110 ARG A N 1
ATOM 823 C CA . ARG A 1 110 ? -5.599 -7.311 26.049 1.00 87.12 110 ARG A CA 1
ATOM 824 C C . ARG A 1 110 ? -5.925 -7.347 24.552 1.00 87.12 110 ARG A C 1
ATOM 826 O O . ARG A 1 110 ? -5.389 -6.545 23.791 1.00 87.12 110 ARG A O 1
ATOM 833 N N . ARG A 1 111 ? -6.815 -8.259 24.141 1.00 90.12 111 ARG A N 1
ATOM 834 C CA . ARG A 1 111 ? -7.271 -8.394 22.751 1.00 90.12 111 ARG A CA 1
ATOM 835 C C . ARG A 1 111 ? -8.031 -7.148 22.302 1.00 90.12 111 ARG A C 1
ATOM 837 O O . ARG A 1 111 ? -7.680 -6.574 21.278 1.00 90.12 111 ARG A O 1
ATOM 844 N N . ALA A 1 112 ? -9.009 -6.693 23.084 1.00 90.81 112 ALA A N 1
ATOM 845 C CA . ALA A 1 112 ? -9.790 -5.502 22.757 1.00 90.81 112 ALA A CA 1
ATOM 846 C C . ALA A 1 112 ? -8.901 -4.258 22.587 1.00 90.81 112 ALA A C 1
ATOM 848 O O . ALA A 1 112 ? -9.102 -3.483 21.657 1.00 90.81 112 ALA A O 1
ATOM 849 N N . ASN A 1 113 ? -7.858 -4.108 23.410 1.00 89.19 113 ASN A N 1
ATOM 850 C CA . ASN A 1 113 ? -6.925 -2.984 23.299 1.00 89.19 113 ASN A CA 1
ATOM 851 C C . ASN A 1 113 ? -6.084 -3.019 22.003 1.00 89.19 113 ASN A C 1
ATOM 853 O O . ASN A 1 113 ? -5.855 -1.984 21.378 1.00 89.19 113 ASN A O 1
ATOM 857 N N . GLN A 1 114 ? -5.657 -4.210 21.561 1.00 90.44 114 GLN A N 1
ATOM 858 C CA . GLN A 1 114 ? -4.972 -4.383 20.270 1.00 90.44 114 GLN A CA 1
ATOM 859 C C . GLN A 1 114 ? -5.899 -4.044 19.099 1.00 90.44 114 GLN A C 1
ATOM 861 O O . GLN A 1 114 ? -5.505 -3.341 18.167 1.00 90.44 114 GLN A O 1
ATOM 866 N N . MET A 1 115 ? -7.141 -4.523 19.167 1.00 93.00 115 MET A N 1
ATOM 867 C CA . MET A 1 115 ? -8.136 -4.306 18.123 1.00 93.00 115 MET A CA 1
ATOM 868 C C . MET A 1 115 ? -8.538 -2.825 18.040 1.00 93.00 115 MET A C 1
ATOM 870 O O . MET A 1 115 ? -8.617 -2.279 16.946 1.00 93.00 115 MET A O 1
ATOM 874 N N . HIS A 1 116 ? -8.706 -2.134 19.169 1.00 92.56 116 HIS A N 1
ATOM 875 C CA . HIS A 1 116 ? -9.115 -0.724 19.214 1.00 92.56 116 HIS A CA 1
ATOM 876 C C . HIS A 1 116 ? -8.246 0.188 18.330 1.00 92.56 116 HIS A C 1
ATOM 878 O O . HIS A 1 116 ? -8.760 0.925 17.488 1.00 92.56 116 HIS A O 1
ATOM 884 N N . GLY A 1 117 ? -6.919 0.095 18.460 1.00 92.81 117 GLY A N 1
ATOM 885 C CA . GLY A 1 117 ? -5.989 0.887 17.646 1.00 92.81 117 GLY A CA 1
ATOM 886 C C . GLY A 1 117 ? -5.947 0.476 16.168 1.00 92.81 117 GLY A C 1
ATOM 887 O O . GLY A 1 117 ? -5.804 1.335 15.290 1.00 92.81 117 GLY A O 1
ATOM 888 N N . LEU A 1 118 ? -6.091 -0.825 15.893 1.00 93.81 118 LEU A N 1
ATOM 889 C CA . LEU A 1 118 ? -6.142 -1.368 14.537 1.00 93.81 118 LEU A CA 1
ATOM 890 C C . LEU A 1 118 ? -7.358 -0.819 13.792 1.00 93.81 118 LEU A C 1
ATOM 892 O O . LEU A 1 118 ? -7.217 -0.198 12.742 1.00 93.81 118 LEU A O 1
ATOM 896 N N . PHE A 1 119 ? -8.539 -1.004 14.371 1.00 94.50 119 PHE A N 1
ATOM 897 C CA . PHE A 1 119 ? -9.800 -0.656 13.739 1.00 94.50 119 PHE A CA 1
ATOM 898 C C . PHE A 1 119 ? -9.955 0.848 13.549 1.00 94.50 119 PHE A C 1
ATOM 900 O O . PHE A 1 119 ? -10.351 1.254 12.467 1.00 94.50 119 PHE A O 1
ATOM 907 N N . ARG A 1 120 ? -9.475 1.681 14.485 1.00 94.62 120 ARG A N 1
ATOM 908 C CA . ARG A 1 120 ? -9.377 3.136 14.259 1.00 94.62 120 ARG A CA 1
ATOM 909 C C . ARG A 1 120 ? -8.587 3.471 13.002 1.00 94.62 120 ARG A C 1
ATOM 911 O O . ARG A 1 120 ? -8.984 4.337 12.232 1.00 94.62 120 ARG A O 1
ATOM 918 N N . THR A 1 121 ? -7.457 2.801 12.795 1.00 95.62 121 THR A N 1
ATOM 919 C CA . THR A 1 121 ? -6.613 3.026 11.616 1.00 95.62 121 THR A CA 1
ATOM 920 C C . THR A 1 121 ? -7.276 2.516 10.338 1.00 95.62 121 THR A C 1
ATOM 922 O O . THR A 1 121 ? -7.146 3.150 9.295 1.00 95.62 121 THR A O 1
ATOM 925 N N . LEU A 1 122 ? -7.992 1.392 10.401 1.00 95.12 122 LEU A N 1
ATOM 926 C CA . LEU A 1 122 ? -8.713 0.843 9.253 1.00 95.12 122 LEU A CA 1
ATOM 927 C C . LEU A 1 122 ? -9.867 1.756 8.823 1.00 95.12 122 LEU A C 1
ATOM 929 O O . LEU A 1 122 ? -9.942 2.088 7.643 1.00 95.12 122 LEU A O 1
ATOM 933 N N . THR A 1 123 ? -10.674 2.260 9.760 1.00 94.62 123 THR A N 1
ATOM 934 C CA . THR A 1 123 ? -11.748 3.220 9.460 1.00 94.62 123 THR A CA 1
ATOM 935 C C . THR A 1 123 ? -11.201 4.504 8.840 1.00 94.62 123 THR A C 1
ATOM 937 O O . THR A 1 123 ? -11.712 4.972 7.828 1.00 94.62 123 THR A O 1
ATOM 940 N N . ASP A 1 124 ? -10.128 5.052 9.415 1.00 95.19 124 ASP A N 1
ATOM 941 C CA . ASP A 1 124 ? -9.446 6.249 8.911 1.00 95.19 124 ASP A CA 1
ATOM 942 C C . ASP A 1 124 ? -8.919 6.030 7.480 1.00 95.19 124 ASP A C 1
ATOM 944 O O . ASP A 1 124 ? -9.157 6.843 6.587 1.00 95.19 124 ASP A O 1
ATOM 948 N N . ASN A 1 125 ? -8.291 4.876 7.219 1.00 96.12 125 ASN A N 1
ATOM 949 C CA . ASN A 1 125 ? -7.848 4.513 5.872 1.00 96.12 125 ASN A CA 1
ATOM 950 C C . ASN A 1 125 ? -9.024 4.376 4.893 1.00 96.12 125 ASN A C 1
ATOM 952 O O . ASN A 1 125 ? -8.880 4.790 3.748 1.00 96.12 125 ASN A O 1
ATOM 956 N N . MET A 1 126 ? -10.167 3.822 5.310 1.00 94.69 126 MET A N 1
ATOM 957 C CA . MET A 1 126 ? -11.353 3.724 4.451 1.00 94.69 126 MET A CA 1
ATOM 958 C C . MET A 1 126 ? -11.885 5.111 4.078 1.00 94.69 126 MET A C 1
ATOM 960 O O . MET A 1 126 ? -12.111 5.372 2.900 1.00 94.69 126 MET A O 1
ATOM 964 N N . VAL A 1 127 ? -12.030 6.013 5.056 1.00 94.38 127 VAL A N 1
ATOM 965 C CA . VAL A 1 127 ? -12.520 7.388 4.843 1.00 94.38 127 VAL A CA 1
ATOM 966 C C . VAL A 1 127 ? -11.590 8.168 3.911 1.00 94.38 127 VAL A C 1
ATOM 968 O O . VAL A 1 127 ? -12.039 8.750 2.922 1.00 94.38 127 VAL A O 1
ATOM 971 N N . VAL A 1 128 ? -10.281 8.147 4.179 1.00 94.81 128 VAL A N 1
ATOM 972 C CA . VAL A 1 128 ? -9.286 8.795 3.310 1.00 94.81 128 VAL A CA 1
ATOM 973 C C . VAL A 1 128 ? -9.262 8.143 1.925 1.00 94.81 128 VAL A C 1
ATOM 975 O O . VAL A 1 128 ? -9.173 8.845 0.919 1.00 94.81 128 VAL A O 1
ATOM 978 N N . GLY A 1 129 ? -9.391 6.819 1.862 1.00 94.62 129 GLY A N 1
ATOM 979 C CA . GLY A 1 129 ? -9.360 6.036 0.633 1.00 94.62 129 GLY A CA 1
ATOM 980 C C . GLY A 1 129 ? -10.517 6.326 -0.318 1.00 94.62 129 GLY A C 1
ATOM 981 O O . GLY A 1 129 ? -10.284 6.508 -1.508 1.00 94.62 129 GLY A O 1
ATOM 982 N N . VAL A 1 130 ? -11.753 6.442 0.179 1.00 94.56 130 VAL A N 1
ATOM 983 C CA . VAL A 1 130 ? -12.901 6.803 -0.678 1.00 94.56 130 VAL A CA 1
ATOM 984 C C . VAL A 1 130 ? -12.932 8.288 -1.052 1.00 94.56 130 VAL A C 1
ATOM 986 O O . VAL A 1 130 ? -13.566 8.651 -2.043 1.00 94.56 130 VAL A O 1
ATOM 989 N N . SER A 1 131 ? -12.271 9.147 -0.265 1.00 93.31 131 SER A N 1
ATOM 990 C CA . SER A 1 131 ? -12.251 10.596 -0.484 1.00 93.31 131 SER A CA 1
ATOM 991 C C . SER A 1 131 ? -11.127 11.032 -1.424 1.00 93.31 131 SER A C 1
ATOM 993 O O . SER A 1 131 ? -11.393 11.688 -2.426 1.00 93.31 131 SER A O 1
ATOM 995 N N . LYS A 1 132 ? -9.878 10.689 -1.091 1.00 93.25 132 LYS A N 1
ATOM 996 C CA . LYS A 1 132 ? -8.668 11.101 -1.822 1.00 93.25 132 LYS A CA 1
ATOM 997 C C . LYS A 1 132 ? -8.083 9.973 -2.668 1.00 93.25 132 LYS A C 1
ATOM 999 O O . LYS A 1 132 ? -7.483 10.241 -3.702 1.00 93.25 132 LYS A O 1
ATOM 1004 N N . GLY A 1 133 ? -8.254 8.727 -2.230 1.00 94.25 133 GLY A N 1
ATOM 1005 C CA . GLY A 1 133 ? -7.564 7.578 -2.807 1.00 94.25 133 GLY A CA 1
ATOM 1006 C C . GLY A 1 133 ? -6.132 7.440 -2.298 1.00 94.25 133 GLY A C 1
ATOM 1007 O O . GLY A 1 133 ? -5.591 8.300 -1.600 1.00 94.25 133 GLY A O 1
ATOM 1008 N N . PHE A 1 134 ? -5.520 6.313 -2.639 1.00 96.19 134 PHE A N 1
ATOM 1009 C CA . PHE A 1 134 ? -4.130 6.002 -2.349 1.00 96.19 134 PHE A CA 1
ATOM 1010 C C . PHE A 1 134 ? -3.367 5.786 -3.644 1.00 96.19 134 PHE A C 1
ATOM 1012 O O . PHE A 1 134 ? -3.870 5.152 -4.569 1.00 96.19 134 PHE A O 1
ATOM 1019 N N . GLU A 1 135 ? -2.123 6.251 -3.664 1.00 95.56 135 GLU A N 1
ATOM 1020 C CA . GLU A 1 135 ? -1.181 5.997 -4.744 1.00 95.56 135 GLU A CA 1
ATOM 1021 C C . GLU A 1 135 ? 0.116 5.374 -4.216 1.00 95.56 135 GLU A C 1
ATOM 1023 O O . GLU A 1 135 ? 0.589 5.668 -3.112 1.00 95.56 135 GLU A O 1
ATOM 1028 N N . LYS A 1 136 ? 0.694 4.478 -5.015 1.00 95.94 136 LYS A N 1
ATOM 1029 C CA . LYS A 1 136 ? 2.015 3.890 -4.809 1.00 95.94 136 LYS A CA 1
ATOM 1030 C C . LYS A 1 136 ? 2.805 3.989 -6.100 1.00 95.94 136 LYS A C 1
ATOM 1032 O O . LYS A 1 136 ? 2.435 3.394 -7.107 1.00 95.94 136 LYS A O 1
ATOM 1037 N N . LYS A 1 137 ? 3.911 4.728 -6.040 1.00 96.44 137 LYS A N 1
ATOM 1038 C CA . LYS A 1 137 ? 4.816 4.934 -7.169 1.00 96.44 137 LYS A CA 1
ATOM 1039 C C . LYS A 1 137 ? 5.960 3.926 -7.101 1.00 96.44 137 LYS A C 1
ATOM 1041 O O . LYS A 1 137 ? 6.658 3.824 -6.088 1.00 96.44 137 LYS A O 1
ATOM 1046 N N . LEU A 1 138 ? 6.131 3.177 -8.180 1.00 96.25 138 LEU A N 1
ATOM 1047 C CA . LEU A 1 138 ? 7.198 2.212 -8.405 1.00 96.25 138 LEU A CA 1
ATOM 1048 C C . LEU A 1 138 ? 8.103 2.725 -9.525 1.00 96.25 138 LEU A C 1
ATOM 1050 O O . LEU A 1 138 ? 7.641 3.322 -10.495 1.00 96.25 138 LEU A O 1
ATOM 1054 N N . GLN A 1 139 ? 9.399 2.472 -9.394 1.00 95.25 139 GLN A N 1
ATOM 1055 C CA . GLN A 1 139 ? 10.407 2.843 -10.378 1.00 95.25 139 GLN A CA 1
ATOM 1056 C C . GLN A 1 139 ? 11.170 1.603 -10.831 1.00 95.25 139 GLN A C 1
ATOM 1058 O O . GLN A 1 139 ? 11.643 0.811 -10.011 1.00 95.25 139 GLN A O 1
ATOM 1063 N N . LEU A 1 140 ? 11.323 1.466 -12.144 1.00 95.12 140 LEU A N 1
ATOM 1064 C CA . LEU A 1 140 ? 12.145 0.451 -12.776 1.00 95.12 140 LEU A CA 1
ATOM 1065 C C . LEU A 1 140 ? 13.552 1.004 -12.982 1.00 95.12 140 LEU A C 1
ATOM 1067 O O . LEU A 1 140 ? 13.754 2.014 -13.654 1.00 95.12 140 LEU A O 1
ATOM 1071 N N . VAL A 1 141 ? 14.539 0.308 -12.428 1.00 94.94 141 VAL A N 1
ATOM 1072 C CA . VAL A 1 141 ? 15.955 0.631 -12.591 1.00 94.94 141 VAL A CA 1
ATOM 1073 C C . VAL A 1 141 ? 16.619 -0.503 -13.358 1.00 94.94 141 VAL A C 1
ATOM 1075 O O . VAL A 1 141 ? 16.764 -1.614 -12.854 1.00 94.94 141 VAL A O 1
ATOM 1078 N N . GLY A 1 142 ? 17.047 -0.238 -14.585 1.00 93.00 142 GLY A N 1
ATOM 1079 C CA . GLY A 1 142 ? 17.714 -1.231 -15.418 1.00 93.00 142 GLY A CA 1
ATOM 1080 C C . GLY A 1 142 ? 17.760 -0.805 -16.875 1.00 93.00 142 GLY A C 1
ATOM 1081 O O . GLY A 1 142 ? 16.955 0.002 -17.328 1.00 93.00 142 GLY A O 1
ATOM 1082 N N . VAL A 1 143 ? 18.726 -1.343 -17.615 1.00 93.25 143 VAL A N 1
ATOM 1083 C CA . VAL A 1 143 ? 18.819 -1.106 -19.059 1.00 93.25 143 VAL A CA 1
ATOM 1084 C C . VAL A 1 143 ? 17.802 -2.007 -19.751 1.00 93.25 143 VAL A C 1
ATOM 1086 O O . VAL A 1 143 ? 17.749 -3.200 -19.458 1.00 93.25 143 VAL A O 1
ATOM 1089 N N . GLY A 1 144 ? 16.986 -1.431 -20.636 1.00 91.56 144 GLY A N 1
ATOM 1090 C CA . GLY A 1 144 ? 15.922 -2.152 -21.343 1.00 91.56 144 GLY A CA 1
ATOM 1091 C C . GLY A 1 144 ? 14.699 -2.483 -20.483 1.00 91.56 144 GLY A C 1
ATOM 1092 O O . GLY A 1 144 ? 13.820 -3.210 -20.942 1.00 91.56 144 GLY A O 1
ATOM 1093 N N . TYR A 1 145 ? 14.628 -1.971 -19.247 1.00 95.81 145 TYR A N 1
ATOM 1094 C CA . TYR A 1 145 ? 13.470 -2.183 -18.385 1.00 95.81 145 TYR A CA 1
ATOM 1095 C C . TYR A 1 145 ? 12.368 -1.203 -18.753 1.00 95.81 145 TYR A C 1
ATOM 1097 O O . TYR A 1 145 ? 12.591 0.006 -18.780 1.00 95.81 145 TYR A O 1
ATOM 1105 N N . ARG A 1 146 ? 11.185 -1.736 -19.045 1.00 94.88 146 ARG A N 1
ATOM 1106 C CA . ARG A 1 146 ? 10.019 -0.935 -19.412 1.00 94.88 146 ARG A CA 1
ATOM 1107 C C . ARG A 1 146 ? 8.732 -1.606 -18.966 1.00 94.88 146 ARG A C 1
ATOM 1109 O O . ARG A 1 146 ? 8.641 -2.833 -18.993 1.00 94.88 146 ARG A O 1
ATOM 1116 N N . ALA A 1 147 ? 7.752 -0.798 -18.609 1.00 95.75 147 ALA A N 1
ATOM 1117 C CA . ALA A 1 147 ? 6.386 -1.218 -18.359 1.00 95.75 147 ALA A CA 1
ATOM 1118 C C . ALA A 1 147 ? 5.444 -0.523 -19.345 1.00 95.75 147 ALA A C 1
ATOM 1120 O O . ALA A 1 147 ? 5.716 0.595 -19.777 1.00 95.75 147 ALA A O 1
ATOM 1121 N N . ALA A 1 148 ? 4.362 -1.197 -19.706 1.00 94.62 148 ALA A N 1
ATOM 1122 C CA . ALA A 1 148 ? 3.282 -0.672 -20.526 1.00 94.62 148 ALA A CA 1
ATOM 1123 C C . ALA A 1 148 ? 1.953 -1.239 -20.019 1.00 94.62 148 ALA A C 1
ATOM 1125 O O . ALA A 1 148 ? 1.912 -2.351 -19.491 1.00 94.62 148 ALA A O 1
ATOM 1126 N N . VAL A 1 149 ? 0.874 -0.474 -20.162 1.00 94.44 149 VAL A N 1
ATOM 1127 C CA . VAL A 1 149 ? -0.483 -0.948 -19.866 1.00 94.44 149 VAL A CA 1
ATOM 1128 C C . VAL A 1 149 ? -1.135 -1.328 -21.188 1.00 94.44 149 VAL A C 1
ATOM 1130 O O . VAL A 1 149 ? -1.297 -0.478 -22.060 1.00 94.44 149 VAL A O 1
ATOM 1133 N N . GLU A 1 150 ? -1.487 -2.600 -21.343 1.00 92.38 150 GLU A N 1
ATOM 1134 C CA . GLU A 1 150 ? -2.183 -3.137 -22.511 1.00 92.38 150 GLU A CA 1
ATOM 1135 C C . GLU A 1 150 ? -3.590 -3.563 -22.077 1.00 92.38 150 GLU A C 1
ATOM 1137 O O . GLU A 1 150 ? -3.788 -4.624 -21.489 1.00 92.38 150 GLU A O 1
ATOM 1142 N N . GLY A 1 151 ? -4.586 -2.710 -22.331 1.00 88.75 151 GLY A N 1
ATOM 1143 C CA . GLY A 1 151 ? -5.967 -2.968 -21.915 1.00 88.75 151 GLY A CA 1
ATOM 1144 C C . GLY A 1 151 ? -6.101 -3.076 -20.391 1.00 88.75 151 GLY A C 1
ATOM 1145 O O . GLY A 1 151 ? -5.939 -2.083 -19.684 1.00 88.75 151 GLY A O 1
ATOM 1146 N N . SER A 1 152 ? -6.418 -4.276 -19.897 1.00 89.81 152 SER A N 1
ATOM 1147 C CA . SER A 1 152 ? -6.540 -4.600 -18.466 1.00 89.81 152 SER A CA 1
ATOM 1148 C C . SER A 1 152 ? -5.247 -5.102 -17.822 1.00 89.81 152 SER A C 1
ATOM 1150 O O . SER A 1 152 ? -5.209 -5.282 -16.603 1.00 89.81 152 SER A O 1
ATOM 1152 N N . ASP A 1 153 ? -4.206 -5.349 -18.618 1.00 94.12 153 ASP A N 1
ATOM 1153 C CA . ASP A 1 153 ? -3.003 -6.037 -18.169 1.00 94.12 153 ASP A CA 1
ATOM 1154 C C . ASP A 1 153 ? -1.810 -5.079 -18.123 1.00 94.12 153 ASP A C 1
ATOM 1156 O O . ASP A 1 153 ? -1.567 -4.272 -19.022 1.00 94.12 153 ASP A O 1
ATOM 1160 N N . LEU A 1 154 ? -1.016 -5.194 -17.062 1.00 94.56 154 LEU A N 1
ATOM 1161 C CA . LEU A 1 154 ? 0.280 -4.545 -16.945 1.00 94.56 154 LEU A CA 1
ATOM 1162 C C . LEU A 1 154 ? 1.346 -5.467 -17.542 1.00 94.56 154 LEU A C 1
ATOM 1164 O O . LEU A 1 154 ? 1.625 -6.542 -17.007 1.00 94.56 154 LEU A O 1
ATOM 1168 N N . VAL A 1 155 ? 1.968 -5.025 -18.631 1.00 95.69 155 VAL A N 1
ATOM 1169 C CA . VAL A 1 155 ? 3.025 -5.753 -19.333 1.00 95.69 155 VAL A CA 1
ATOM 1170 C C . VAL A 1 155 ? 4.384 -5.167 -18.970 1.00 95.69 155 VAL A C 1
ATOM 1172 O O . VAL A 1 155 ? 4.637 -3.975 -19.133 1.00 95.69 155 VAL A O 1
ATOM 1175 N N . MET A 1 156 ? 5.290 -6.007 -18.473 1.00 95.38 156 MET A N 1
ATOM 1176 C CA . MET A 1 156 ? 6.614 -5.600 -18.005 1.00 95.38 156 MET A CA 1
ATOM 1177 C C . MET A 1 156 ? 7.723 -6.376 -18.708 1.00 95.38 156 MET A C 1
ATOM 1179 O O . MET A 1 156 ? 7.745 -7.606 -18.731 1.00 95.38 156 MET A O 1
ATOM 1183 N N . ASN A 1 157 ? 8.711 -5.641 -19.206 1.00 95.38 157 ASN A N 1
ATOM 1184 C CA . ASN A 1 157 ? 9.960 -6.179 -19.723 1.00 95.38 157 ASN A CA 1
ATOM 1185 C C . ASN A 1 157 ? 11.057 -5.928 -18.688 1.00 95.38 157 ASN A C 1
ATOM 1187 O O . ASN A 1 157 ? 11.493 -4.795 -18.507 1.00 95.38 157 ASN A O 1
ATOM 1191 N N . LEU A 1 158 ? 11.494 -6.983 -17.999 1.00 94.31 158 LEU A N 1
ATOM 1192 C CA . LEU A 1 158 ? 12.459 -6.916 -16.885 1.00 94.31 158 LEU A CA 1
ATOM 1193 C C . LEU A 1 158 ? 13.777 -7.644 -17.207 1.00 94.31 158 LEU A C 1
ATOM 1195 O O . LEU A 1 158 ? 14.534 -8.032 -16.311 1.00 94.31 158 LEU A O 1
ATOM 1199 N N . GLY A 1 159 ? 14.049 -7.860 -18.498 1.00 92.06 159 GLY A N 1
ATOM 1200 C CA . GLY A 1 159 ? 15.176 -8.668 -18.971 1.00 92.06 159 GLY A CA 1
ATOM 1201 C C . GLY A 1 159 ? 14.954 -10.179 -18.844 1.00 92.06 159 GLY A C 1
ATOM 1202 O O . GLY A 1 159 ? 15.926 -10.919 -18.725 1.00 92.06 159 GLY A O 1
ATOM 1203 N N . PHE A 1 160 ? 13.695 -10.625 -18.824 1.00 93.88 160 PHE A N 1
ATOM 1204 C CA . PHE A 1 160 ? 13.318 -12.022 -19.058 1.00 93.88 160 PHE A CA 1
ATOM 1205 C C . PHE A 1 160 ? 13.151 -12.272 -20.563 1.00 93.88 160 PHE A C 1
ATOM 1207 O O . PHE A 1 160 ? 12.972 -11.323 -21.326 1.00 93.88 160 PHE A O 1
ATOM 1214 N N . SER A 1 161 ? 13.184 -13.537 -20.993 1.00 95.31 161 SER A N 1
ATOM 1215 C CA . SER A 1 161 ? 13.029 -13.894 -22.413 1.00 95.31 161 SER A CA 1
ATOM 1216 C C . SER A 1 161 ? 11.637 -13.580 -22.975 1.00 95.31 161 SER A C 1
ATOM 1218 O O . SER A 1 161 ? 11.502 -13.366 -24.173 1.00 95.31 161 SER A O 1
ATOM 1220 N N . HIS A 1 162 ? 10.608 -13.550 -22.125 1.00 94.06 162 HIS A N 1
ATOM 1221 C CA . HIS A 1 162 ? 9.233 -13.203 -22.484 1.00 94.06 162 HIS A CA 1
ATOM 1222 C C . HIS A 1 162 ? 8.730 -12.036 -21.615 1.00 94.06 162 HIS A C 1
ATOM 1224 O O . HIS A 1 162 ? 9.210 -11.862 -20.488 1.00 94.06 162 HIS A O 1
ATOM 1230 N N . PRO A 1 163 ? 7.772 -11.234 -22.111 1.00 95.06 163 PRO A N 1
ATOM 1231 C CA . PRO A 1 163 ? 7.157 -10.175 -21.322 1.00 95.06 163 PRO A CA 1
ATOM 1232 C C . PRO A 1 163 ? 6.305 -10.762 -20.190 1.00 95.06 163 PRO A C 1
ATOM 1234 O O . PRO A 1 163 ? 5.540 -11.705 -20.395 1.00 95.06 163 PRO A O 1
ATOM 1237 N N . VAL A 1 164 ? 6.407 -10.177 -18.997 1.00 95.81 164 VAL A N 1
ATOM 1238 C CA . VAL A 1 164 ? 5.590 -10.556 -17.838 1.00 95.81 164 VAL A CA 1
ATOM 1239 C C . VAL A 1 164 ? 4.271 -9.802 -17.911 1.00 95.81 164 VAL A C 1
ATOM 1241 O O . VAL A 1 164 ? 4.280 -8.574 -17.941 1.00 95.81 164 VAL A O 1
ATOM 1244 N N . ARG A 1 165 ? 3.149 -10.522 -17.920 1.00 95.31 165 ARG A N 1
ATOM 1245 C CA . ARG A 1 165 ? 1.802 -9.939 -17.913 1.00 95.31 165 ARG A CA 1
ATOM 1246 C C . ARG A 1 165 ? 1.166 -10.113 -16.540 1.00 95.31 165 ARG A C 1
ATOM 1248 O O . ARG A 1 165 ? 1.166 -11.216 -15.998 1.00 95.31 165 ARG A O 1
ATOM 1255 N N . LEU A 1 166 ? 0.640 -9.029 -15.984 1.00 94.81 166 LEU A N 1
ATOM 1256 C CA . LEU A 1 166 ? -0.085 -9.017 -14.718 1.00 94.81 166 LEU A CA 1
ATOM 1257 C C . LEU A 1 166 ? -1.482 -8.443 -14.924 1.00 94.81 166 LEU A C 1
ATOM 1259 O O . LEU A 1 166 ? -1.616 -7.276 -15.283 1.00 94.81 166 LEU A O 1
ATOM 1263 N N . ALA A 1 167 ? -2.507 -9.242 -14.639 1.00 94.00 167 ALA A N 1
ATOM 1264 C CA . ALA A 1 167 ? -3.886 -8.773 -14.650 1.00 94.00 167 ALA A CA 1
ATOM 1265 C C . ALA A 1 167 ? -4.112 -7.769 -13.509 1.00 94.00 167 ALA A C 1
ATOM 1267 O O . ALA A 1 167 ? -3.773 -8.045 -12.353 1.00 94.00 167 ALA A O 1
ATOM 1268 N N . VAL A 1 168 ? -4.681 -6.604 -13.824 1.00 93.50 168 VAL A N 1
ATOM 1269 C CA . VAL A 1 168 ? -5.004 -5.589 -12.815 1.00 93.50 168 VAL A CA 1
ATOM 1270 C C . VAL A 1 168 ? -6.290 -5.999 -12.080 1.00 93.50 168 VAL A C 1
ATOM 1272 O O . VAL A 1 168 ? -7.321 -6.200 -12.724 1.00 93.50 168 VAL A O 1
ATOM 1275 N N . PRO A 1 169 ? -6.273 -6.134 -10.73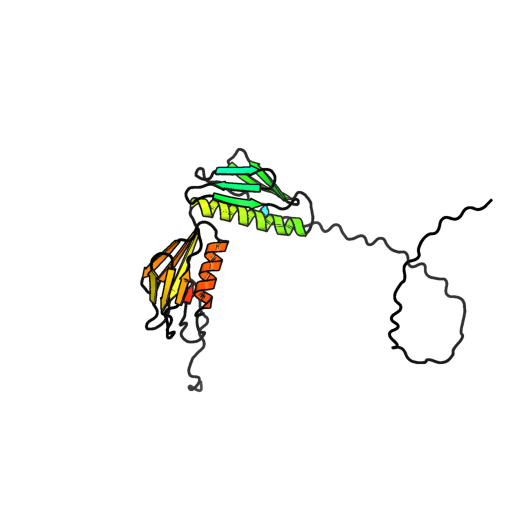9 1.00 90.81 169 PRO A N 1
ATOM 1276 C CA . PRO A 1 169 ? -7.461 -6.513 -9.983 1.00 90.81 169 PRO A CA 1
ATOM 1277 C C . PRO A 1 169 ? -8.493 -5.378 -9.955 1.00 90.81 169 PRO A C 1
ATOM 1279 O O . PRO A 1 169 ? -8.166 -4.195 -10.089 1.00 90.81 169 PRO A O 1
ATOM 1282 N N . ALA A 1 170 ? -9.757 -5.736 -9.725 1.00 87.25 170 ALA A N 1
ATOM 1283 C CA . ALA A 1 170 ? -10.854 -4.776 -9.681 1.00 87.25 170 ALA A CA 1
ATOM 1284 C C . ALA A 1 170 ? -10.626 -3.680 -8.620 1.00 87.25 170 ALA A C 1
ATOM 1286 O O . ALA A 1 170 ? -10.200 -3.945 -7.496 1.00 87.25 170 ALA A O 1
ATOM 1287 N N . GLY A 1 171 ? -10.945 -2.432 -8.973 1.00 85.44 171 GLY A N 1
ATOM 1288 C CA . GLY A 1 171 ? -10.819 -1.283 -8.070 1.00 85.44 171 GLY A CA 1
ATOM 1289 C C . GLY A 1 171 ? -9.411 -0.681 -7.963 1.00 85.44 171 GLY A C 1
ATOM 1290 O O . GLY A 1 171 ? -9.236 0.283 -7.212 1.00 85.44 171 GLY A O 1
ATOM 1291 N N . ILE A 1 172 ? -8.437 -1.198 -8.721 1.00 92.94 172 ILE A N 1
ATOM 1292 C CA . ILE A 1 172 ? -7.122 -0.581 -8.927 1.00 92.94 172 ILE A CA 1
ATOM 1293 C C . ILE A 1 172 ? -7.055 0.031 -10.328 1.00 92.94 172 ILE A C 1
ATOM 1295 O O . ILE A 1 172 ? -7.507 -0.559 -11.305 1.00 92.94 172 ILE A O 1
ATOM 1299 N N . LYS A 1 173 ? -6.440 1.210 -10.430 1.00 93.44 173 LYS A N 1
ATOM 1300 C CA . LYS A 1 173 ? -6.030 1.827 -11.693 1.00 93.44 173 LYS A CA 1
ATOM 1301 C C . LYS A 1 173 ? -4.511 1.917 -11.734 1.00 93.44 173 LYS A C 1
ATOM 1303 O O . LYS A 1 173 ? -3.896 2.476 -10.824 1.00 93.44 173 LYS A O 1
ATOM 1308 N N . VAL A 1 174 ? -3.912 1.384 -12.791 1.00 95.19 174 VAL A N 1
ATOM 1309 C CA . VAL A 1 174 ? -2.465 1.442 -13.017 1.00 95.19 174 VAL A CA 1
ATOM 1310 C C . VAL A 1 174 ? -2.191 2.427 -14.138 1.00 95.19 174 VAL A C 1
ATOM 1312 O O . VAL A 1 174 ? -2.729 2.283 -15.232 1.00 95.19 174 VAL A O 1
ATOM 1315 N N . THR A 1 175 ? -1.356 3.420 -13.866 1.00 94.00 175 THR A N 1
ATOM 1316 C CA . THR A 1 175 ? -0.882 4.376 -14.862 1.00 94.00 175 THR A CA 1
ATOM 1317 C C . THR A 1 175 ? 0.627 4.245 -15.012 1.00 94.00 175 THR A C 1
ATOM 1319 O O . THR A 1 175 ? 1.353 3.999 -14.049 1.00 94.00 175 THR A O 1
ATOM 1322 N N . VAL A 1 176 ? 1.109 4.375 -16.243 1.00 94.50 176 VAL A N 1
ATOM 1323 C CA . VAL A 1 176 ? 2.538 4.378 -16.562 1.00 94.50 176 VAL A CA 1
ATOM 1324 C C . VAL A 1 176 ? 2.852 5.770 -17.096 1.00 94.50 176 VAL A C 1
ATOM 1326 O O . VAL A 1 176 ? 2.466 6.100 -18.213 1.00 94.50 176 VAL A O 1
ATOM 1329 N N . GLU A 1 177 ? 3.460 6.615 -16.260 1.00 89.56 177 GLU A N 1
ATOM 1330 C CA . GLU A 1 177 ? 3.766 8.017 -16.599 1.00 89.56 177 GLU A CA 1
ATOM 1331 C C . GLU A 1 177 ? 4.976 8.098 -17.535 1.00 89.56 177 GLU A C 1
ATOM 1333 O O . GLU A 1 177 ? 4.958 8.781 -18.554 1.00 89.56 177 GLU A O 1
ATOM 1338 N N . ALA A 1 178 ? 6.025 7.352 -17.197 1.00 89.06 178 ALA A N 1
ATOM 1339 C CA . ALA A 1 178 ? 7.163 7.082 -18.053 1.00 89.06 178 ALA A CA 1
ATOM 1340 C C . ALA A 1 178 ? 7.322 5.569 -18.163 1.00 89.06 178 ALA A C 1
ATOM 1342 O O . ALA A 1 178 ? 6.953 4.834 -17.252 1.00 89.06 178 ALA A O 1
ATOM 1343 N N . ASN A 1 179 ? 7.969 5.085 -19.222 1.00 90.81 179 ASN A N 1
ATOM 1344 C CA . ASN A 1 179 ? 8.231 3.648 -19.396 1.00 90.81 179 ASN A CA 1
ATOM 1345 C C . ASN A 1 179 ? 8.934 3.006 -18.178 1.00 90.81 179 ASN A C 1
ATOM 1347 O O . ASN A 1 179 ? 8.887 1.791 -18.003 1.00 90.81 179 ASN A O 1
ATOM 1351 N N . THR A 1 180 ? 9.591 3.812 -17.339 1.00 93.12 180 THR A N 1
ATOM 1352 C CA . THR A 1 180 ? 10.294 3.405 -16.119 1.00 93.12 180 THR A CA 1
ATOM 1353 C C . THR A 1 180 ? 9.560 3.744 -14.814 1.00 93.12 180 THR A C 1
ATOM 1355 O O . THR A 1 180 ? 10.061 3.375 -13.752 1.00 93.12 180 THR A O 1
ATOM 1358 N N . SER A 1 181 ? 8.402 4.413 -14.839 1.00 94.75 181 SER A N 1
ATOM 1359 C CA . SER A 1 181 ? 7.612 4.751 -13.646 1.00 94.75 181 SER A CA 1
ATOM 1360 C C . SER A 1 181 ? 6.184 4.211 -13.738 1.00 94.75 181 SER A C 1
ATOM 1362 O O . SER A 1 181 ? 5.440 4.496 -14.672 1.00 94.75 181 SER A O 1
ATOM 1364 N N . ILE A 1 182 ? 5.791 3.434 -12.729 1.00 95.62 182 ILE A N 1
ATOM 1365 C CA . ILE A 1 182 ? 4.445 2.868 -12.601 1.00 95.62 182 ILE A CA 1
ATOM 1366 C C . ILE A 1 182 ? 3.786 3.494 -11.376 1.00 95.62 182 ILE A C 1
ATOM 1368 O O . ILE A 1 182 ? 4.317 3.394 -10.269 1.00 95.62 182 ILE A O 1
ATOM 1372 N N . THR A 1 183 ? 2.609 4.076 -11.550 1.00 96.62 183 THR A N 1
ATOM 1373 C CA . THR A 1 183 ? 1.777 4.586 -10.463 1.00 96.62 183 THR A CA 1
ATOM 1374 C C . THR A 1 183 ? 0.566 3.667 -10.307 1.00 96.62 183 THR A C 1
ATOM 1376 O O . THR A 1 183 ? -0.270 3.529 -11.198 1.00 96.62 183 THR A O 1
ATOM 1379 N N . VAL A 1 184 ? 0.477 2.991 -9.161 1.00 96.31 184 VAL A N 1
ATOM 1380 C CA . VAL A 1 184 ? -0.672 2.161 -8.784 1.00 96.31 184 VAL A CA 1
ATOM 1381 C C . VAL A 1 184 ? -1.582 2.999 -7.903 1.00 96.31 184 VAL A C 1
ATOM 1383 O O . VAL A 1 184 ? -1.173 3.417 -6.821 1.00 96.31 184 VAL A O 1
ATOM 1386 N N . SER A 1 185 ? -2.810 3.234 -8.349 1.00 95.81 185 SER A N 1
ATOM 1387 C CA . SER A 1 185 ? -3.811 4.028 -7.637 1.00 95.81 185 SER A CA 1
ATOM 1388 C C . SER A 1 185 ? -5.050 3.200 -7.303 1.00 95.81 185 SER A C 1
ATOM 1390 O O . SER A 1 185 ? -5.422 2.285 -8.036 1.00 95.81 185 SER A O 1
ATOM 1392 N N . GLY A 1 186 ? -5.699 3.495 -6.182 1.00 95.50 186 GLY A N 1
ATOM 1393 C CA . GLY A 1 186 ? -6.914 2.796 -5.775 1.00 95.50 186 GLY A CA 1
ATOM 1394 C C . GLY A 1 186 ? -7.494 3.327 -4.472 1.00 95.50 186 GLY A C 1
ATOM 1395 O O . GLY A 1 186 ? -6.888 4.142 -3.781 1.00 95.50 186 GLY A O 1
ATOM 1396 N N . ARG A 1 187 ? -8.696 2.862 -4.138 1.00 95.19 187 ARG A N 1
ATOM 1397 C CA . ARG A 1 187 ? -9.438 3.302 -2.944 1.00 95.19 187 ARG A CA 1
ATOM 1398 C C . ARG A 1 187 ? -9.082 2.520 -1.677 1.00 95.19 187 ARG A C 1
ATOM 1400 O O . ARG A 1 187 ? -9.119 3.081 -0.589 1.00 95.19 187 ARG A O 1
ATOM 1407 N N . ASP A 1 188 ? -8.717 1.244 -1.805 1.00 95.00 188 ASP A N 1
ATOM 1408 C CA . ASP A 1 188 ? -8.297 0.409 -0.675 1.00 95.00 188 ASP A CA 1
ATOM 1409 C C . ASP A 1 188 ? -6.769 0.354 -0.576 1.00 95.00 188 ASP A C 1
ATOM 1411 O O . ASP A 1 188 ? -6.071 -0.106 -1.484 1.00 95.00 188 ASP A O 1
ATOM 1415 N N . LYS A 1 189 ? -6.247 0.794 0.569 1.00 95.19 189 LYS A N 1
ATOM 1416 C CA . LYS A 1 189 ? -4.817 0.801 0.881 1.00 95.19 189 LYS A CA 1
ATOM 1417 C C . LYS A 1 189 ? -4.203 -0.600 0.861 1.00 95.19 189 LYS A C 1
ATOM 1419 O O . LYS A 1 189 ? -3.038 -0.743 0.489 1.00 95.19 189 LYS A O 1
ATOM 1424 N N . SER A 1 190 ? -4.965 -1.609 1.276 1.00 94.44 190 SER A N 1
ATOM 1425 C CA . SER A 1 190 ? -4.499 -2.994 1.400 1.00 94.44 190 SER A CA 1
ATOM 1426 C C . SER A 1 190 ? -4.266 -3.597 0.020 1.00 94.44 190 SER A C 1
ATOM 1428 O O . SER A 1 190 ? -3.187 -4.112 -0.263 1.00 94.44 190 SER A O 1
ATOM 1430 N N . VAL A 1 191 ? -5.252 -3.441 -0.865 1.00 95.00 191 VAL A N 1
ATOM 1431 C CA . VAL A 1 191 ? -5.237 -3.969 -2.234 1.00 95.00 191 VAL A CA 1
ATOM 1432 C C . VAL A 1 191 ? -4.184 -3.251 -3.086 1.00 95.00 191 VAL A C 1
ATOM 1434 O O . VAL A 1 191 ? -3.389 -3.908 -3.755 1.00 95.00 191 VAL A O 1
ATOM 1437 N N . VAL A 1 192 ? -4.074 -1.920 -2.976 1.00 96.31 192 VAL A N 1
ATOM 1438 C CA . VAL A 1 192 ? -3.010 -1.136 -3.638 1.00 96.31 192 VAL A CA 1
ATOM 1439 C C . VAL A 1 192 ? -1.616 -1.567 -3.169 1.00 96.31 192 VAL A C 1
ATOM 1441 O O . VAL A 1 192 ? -0.706 -1.733 -3.981 1.00 96.31 192 VAL A O 1
ATOM 1444 N N . GLY A 1 193 ? -1.434 -1.762 -1.858 1.00 96.00 193 GLY A N 1
ATOM 1445 C CA . GLY A 1 193 ? -0.165 -2.212 -1.287 1.00 96.00 193 GLY A CA 1
ATOM 1446 C C . GLY A 1 193 ? 0.219 -3.624 -1.729 1.00 96.00 193 GLY A C 1
ATOM 1447 O O . GLY A 1 193 ? 1.374 -3.850 -2.091 1.00 96.00 193 GLY A O 1
ATOM 1448 N N . GLN A 1 194 ? -0.749 -4.543 -1.743 1.00 96.00 194 GLN A N 1
ATOM 1449 C CA . GLN A 1 194 ? -0.557 -5.926 -2.172 1.00 96.00 194 GLN A CA 1
ATOM 1450 C C . GLN A 1 194 ? -0.149 -5.992 -3.644 1.00 96.00 194 GLN A C 1
ATOM 1452 O O . GLN A 1 194 ? 0.896 -6.554 -3.960 1.00 96.00 194 GLN A O 1
ATOM 1457 N N . PHE A 1 195 ? -0.894 -5.326 -4.528 1.00 96.88 195 PHE A N 1
ATOM 1458 C CA . PHE A 1 195 ? -0.581 -5.327 -5.955 1.00 96.88 195 PHE A CA 1
ATOM 1459 C C . PHE A 1 195 ? 0.790 -4.698 -6.247 1.00 96.88 195 PHE A C 1
ATOM 1461 O O . PHE A 1 195 ? 1.572 -5.222 -7.039 1.00 96.88 195 PHE A O 1
ATOM 1468 N N . ALA A 1 196 ? 1.150 -3.616 -5.547 1.00 96.62 196 ALA A N 1
ATOM 1469 C CA . ALA A 1 196 ? 2.484 -3.031 -5.662 1.00 96.62 196 ALA A CA 1
ATOM 1470 C C . ALA A 1 196 ? 3.597 -3.987 -5.182 1.00 96.62 196 ALA A C 1
ATOM 1472 O O . ALA A 1 196 ? 4.694 -3.999 -5.748 1.00 96.62 196 ALA A O 1
ATOM 1473 N N . ALA A 1 197 ? 3.337 -4.796 -4.150 1.00 96.56 197 ALA A N 1
ATOM 1474 C CA . ALA A 1 197 ? 4.263 -5.830 -3.694 1.00 96.56 197 ALA A CA 1
ATOM 1475 C C . ALA A 1 197 ? 4.384 -6.983 -4.706 1.00 96.56 197 ALA A C 1
ATOM 1477 O O . ALA A 1 197 ? 5.498 -7.448 -4.955 1.00 96.56 197 ALA A O 1
ATOM 1478 N N . ASP A 1 198 ? 3.280 -7.388 -5.335 1.00 95.88 198 ASP A N 1
ATOM 1479 C CA . ASP A 1 198 ? 3.258 -8.424 -6.372 1.00 95.88 198 ASP A CA 1
ATOM 1480 C C . ASP A 1 198 ? 4.066 -8.003 -7.608 1.00 95.88 198 ASP A C 1
ATOM 1482 O O . ASP A 1 198 ? 4.850 -8.795 -8.135 1.00 95.88 198 ASP A O 1
ATOM 1486 N N . ILE A 1 199 ? 3.985 -6.728 -8.009 1.00 96.00 199 ILE A N 1
ATOM 1487 C CA . ILE A 1 199 ? 4.847 -6.161 -9.057 1.00 96.00 199 ILE A CA 1
ATOM 1488 C C . ILE A 1 199 ? 6.328 -6.257 -8.650 1.00 96.00 199 ILE A C 1
ATOM 1490 O O . ILE A 1 199 ? 7.155 -6.769 -9.407 1.00 96.00 199 ILE A O 1
ATOM 1494 N N . ARG A 1 200 ? 6.677 -5.809 -7.435 1.00 95.81 200 ARG A N 1
ATOM 1495 C CA . ARG A 1 200 ? 8.063 -5.824 -6.922 1.00 95.81 200 ARG A CA 1
ATOM 1496 C C . ARG A 1 200 ? 8.640 -7.239 -6.805 1.00 95.81 200 ARG A C 1
ATOM 1498 O O . ARG A 1 200 ? 9.847 -7.415 -6.967 1.00 95.81 200 ARG A O 1
ATOM 1505 N N . LYS A 1 201 ? 7.800 -8.247 -6.547 1.00 96.56 201 LYS A N 1
ATOM 1506 C CA . LYS A 1 201 ? 8.201 -9.651 -6.364 1.00 96.56 201 LYS A CA 1
ATOM 1507 C C . LYS A 1 201 ? 8.909 -10.242 -7.587 1.00 96.56 201 LYS A C 1
ATOM 1509 O O . LYS A 1 201 ? 9.808 -11.059 -7.409 1.00 96.56 201 LYS A O 1
ATOM 1514 N N . TRP A 1 202 ? 8.556 -9.818 -8.803 1.00 95.31 202 TRP A N 1
ATOM 1515 C CA . TRP A 1 202 ? 9.162 -10.337 -10.038 1.00 95.31 202 TRP A CA 1
ATOM 1516 C C . TRP A 1 202 ? 10.653 -10.047 -10.155 1.00 95.31 202 TRP A C 1
ATOM 1518 O O . TRP A 1 202 ? 11.432 -10.901 -10.578 1.00 95.31 202 TRP A O 1
ATOM 1528 N N . ARG A 1 203 ? 11.059 -8.826 -9.800 1.00 95.31 203 ARG A N 1
ATOM 1529 C CA . ARG A 1 203 ? 12.462 -8.421 -9.838 1.00 95.31 203 ARG A CA 1
ATOM 1530 C C . ARG A 1 203 ? 12.759 -7.445 -8.699 1.00 95.31 203 ARG A C 1
ATOM 1532 O O . ARG A 1 203 ? 12.734 -6.233 -8.928 1.00 95.31 203 ARG A O 1
ATOM 1539 N N . PRO A 1 204 ? 13.050 -7.946 -7.485 1.00 95.31 204 PRO A N 1
ATOM 1540 C CA . PRO A 1 204 ? 13.405 -7.089 -6.362 1.00 95.31 204 PRO A CA 1
ATOM 1541 C C . PRO A 1 204 ? 14.727 -6.350 -6.628 1.00 95.31 204 PRO A C 1
ATOM 1543 O O . PRO A 1 204 ? 15.541 -6.813 -7.437 1.00 95.31 204 PRO A O 1
ATOM 1546 N N . PRO A 1 205 ? 14.964 -5.212 -5.954 1.00 95.94 205 PRO A N 1
ATOM 1547 C CA . PRO A 1 205 ? 16.162 -4.421 -6.174 1.00 95.94 205 PRO A CA 1
ATOM 1548 C C . PRO A 1 205 ? 17.410 -5.157 -5.676 1.00 95.94 205 PRO A C 1
ATOM 1550 O O . PRO A 1 205 ? 17.472 -5.610 -4.533 1.00 95.94 205 PRO A O 1
ATOM 1553 N N . GLU A 1 206 ? 18.428 -5.258 -6.526 1.00 93.19 206 GLU A N 1
ATOM 1554 C CA . GLU A 1 206 ? 19.690 -5.911 -6.169 1.00 93.19 206 GLU A CA 1
ATOM 1555 C C . GLU A 1 206 ? 20.546 -5.050 -5.210 1.00 93.19 206 GLU A C 1
ATOM 1557 O O . GLU A 1 206 ? 20.535 -3.818 -5.297 1.00 93.19 206 GLU A O 1
ATOM 1562 N N . PRO A 1 207 ? 21.385 -5.662 -4.352 1.00 94.06 207 PRO A N 1
ATOM 1563 C CA . PRO A 1 207 ? 22.176 -4.934 -3.358 1.00 94.06 207 PRO A CA 1
ATOM 1564 C C . PRO A 1 207 ? 23.404 -4.210 -3.928 1.00 94.06 207 PRO A C 1
ATOM 1566 O O . PRO A 1 207 ? 24.079 -3.519 -3.179 1.00 94.06 207 PRO A O 1
ATOM 1569 N N . TYR A 1 208 ? 23.747 -4.366 -5.210 1.00 92.31 208 TYR A N 1
ATOM 1570 C CA . TYR A 1 208 ? 24.935 -3.735 -5.802 1.00 92.31 208 TYR A CA 1
ATOM 1571 C C . TYR A 1 208 ? 24.576 -2.459 -6.570 1.00 92.31 208 TYR A C 1
ATOM 1573 O O . TYR A 1 208 ? 24.820 -1.355 -6.086 1.00 92.31 208 TYR A O 1
ATOM 1581 N N . LYS A 1 209 ? 23.957 -2.580 -7.755 1.00 91.19 209 LYS A N 1
ATOM 1582 C CA . LYS A 1 209 ? 23.586 -1.413 -8.578 1.00 91.19 209 LYS A CA 1
ATOM 1583 C C . LYS A 1 209 ? 22.143 -0.953 -8.348 1.00 91.19 209 LYS A C 1
ATOM 1585 O O . LYS A 1 209 ? 21.738 0.050 -8.927 1.00 91.19 209 LYS A O 1
ATOM 1590 N N . GLY A 1 210 ? 21.368 -1.648 -7.508 1.00 92.25 210 GLY A N 1
ATOM 1591 C CA . GLY A 1 210 ? 19.963 -1.315 -7.254 1.00 92.25 210 GLY A CA 1
ATOM 1592 C C . GLY A 1 210 ? 19.048 -1.532 -8.458 1.00 92.25 210 GLY A C 1
ATOM 1593 O O . GLY A 1 210 ? 17.994 -0.908 -8.524 1.00 92.25 210 GLY A O 1
ATOM 1594 N N . LYS A 1 211 ? 19.457 -2.365 -9.425 1.00 94.38 211 LYS A N 1
ATOM 1595 C CA . LYS A 1 211 ? 18.613 -2.767 -10.552 1.00 94.38 211 LYS A CA 1
ATOM 1596 C C . LYS A 1 211 ? 17.435 -3.608 -10.079 1.00 94.38 211 LYS A C 1
ATOM 1598 O O . LYS A 1 211 ? 17.599 -4.443 -9.195 1.00 94.38 211 LYS A O 1
ATOM 1603 N N . GLY A 1 212 ? 16.289 -3.427 -10.718 1.00 95.31 212 GLY A N 1
ATOM 1604 C CA . GLY A 1 212 ? 15.026 -4.061 -10.364 1.00 95.31 212 GLY A CA 1
ATOM 1605 C C . GLY A 1 212 ? 13.917 -3.031 -10.204 1.00 95.31 212 GLY A C 1
ATOM 1606 O O . GLY A 1 212 ? 14.040 -1.885 -10.641 1.00 95.31 212 GLY A O 1
ATOM 1607 N N . ILE A 1 213 ? 12.830 -3.462 -9.581 1.00 96.50 213 ILE A N 1
ATOM 1608 C CA . ILE A 1 213 ? 11.677 -2.630 -9.266 1.00 96.50 213 ILE A CA 1
ATOM 1609 C C . ILE A 1 213 ? 11.807 -2.183 -7.814 1.00 96.50 213 ILE A C 1
ATOM 1611 O O . ILE A 1 213 ? 11.894 -3.013 -6.911 1.00 96.50 213 ILE A O 1
ATOM 1615 N N . LYS A 1 214 ? 11.798 -0.874 -7.581 1.00 95.81 214 LYS A N 1
ATOM 1616 C CA . LYS A 1 214 ? 11.821 -0.280 -6.239 1.00 95.81 214 LYS A CA 1
ATOM 1617 C C . LYS A 1 214 ? 10.619 0.629 -6.029 1.00 95.81 214 LYS A C 1
ATOM 1619 O O . LYS A 1 214 ? 10.039 1.115 -7.001 1.00 95.81 214 LYS A O 1
ATOM 1624 N N . TYR A 1 215 ? 10.271 0.915 -4.779 1.00 97.12 215 TYR A N 1
ATOM 1625 C CA . TYR A 1 215 ? 9.382 2.049 -4.513 1.00 97.12 215 TYR A CA 1
ATOM 1626 C C . TYR A 1 215 ? 10.120 3.368 -4.788 1.00 97.12 215 TYR A C 1
ATOM 1628 O O . TYR A 1 215 ? 11.349 3.424 -4.697 1.00 97.12 215 TYR A O 1
ATOM 1636 N N . ALA A 1 216 ? 9.385 4.426 -5.140 1.00 93.75 216 ALA A N 1
ATOM 1637 C CA . ALA A 1 216 ? 9.982 5.726 -5.464 1.00 93.75 216 ALA A CA 1
ATOM 1638 C C . ALA A 1 216 ? 10.908 6.240 -4.343 1.00 93.75 216 ALA A C 1
ATOM 1640 O O . ALA A 1 216 ? 12.052 6.610 -4.615 1.00 93.75 216 ALA A O 1
ATOM 1641 N N . ASP A 1 217 ? 10.454 6.122 -3.093 1.00 92.38 217 ASP A N 1
ATOM 1642 C CA . ASP A 1 217 ? 11.149 6.624 -1.900 1.00 92.38 217 ASP A CA 1
ATOM 1643 C C . ASP A 1 217 ? 12.015 5.551 -1.201 1.00 92.38 217 ASP A C 1
ATOM 1645 O O . ASP A 1 217 ? 12.457 5.729 -0.066 1.00 92.38 217 ASP A O 1
ATOM 1649 N N . GLU A 1 218 ? 12.246 4.395 -1.838 1.00 93.75 218 GLU A N 1
ATOM 1650 C CA . GLU A 1 218 ? 13.012 3.295 -1.240 1.00 93.75 218 GLU A CA 1
ATOM 1651 C C . GLU A 1 218 ? 14.525 3.548 -1.309 1.00 93.75 218 GLU A C 1
ATOM 1653 O O . GLU A 1 218 ? 15.118 3.663 -2.387 1.00 93.75 218 GLU A O 1
ATOM 1658 N N . VAL A 1 219 ? 15.175 3.552 -0.140 1.00 93.94 219 VAL A N 1
ATOM 1659 C CA . VAL A 1 219 ? 16.636 3.628 -0.022 1.00 93.94 219 VAL A CA 1
ATOM 1660 C C . VAL A 1 219 ? 17.229 2.218 -0.004 1.00 93.94 219 VAL A C 1
ATOM 1662 O O . VAL A 1 219 ? 17.136 1.493 0.987 1.00 93.94 219 VAL A O 1
ATOM 1665 N N . ILE A 1 220 ? 17.882 1.832 -1.102 1.00 93.50 220 ILE A N 1
ATOM 1666 C CA . ILE A 1 220 ? 18.556 0.532 -1.235 1.00 93.50 220 ILE A CA 1
ATOM 1667 C C . ILE A 1 220 ? 19.975 0.639 -0.671 1.00 93.50 220 ILE A C 1
ATOM 1669 O O . ILE A 1 220 ? 20.784 1.437 -1.150 1.00 93.50 220 ILE A O 1
ATOM 1673 N N . ARG A 1 221 ? 20.307 -0.204 0.312 1.00 92.62 221 ARG A N 1
ATOM 1674 C CA . ARG A 1 221 ? 21.678 -0.323 0.829 1.00 92.62 221 ARG A CA 1
ATOM 1675 C C . ARG A 1 221 ? 22.574 -0.945 -0.240 1.00 92.62 221 ARG A C 1
ATOM 1677 O O . ARG A 1 221 ? 22.426 -2.126 -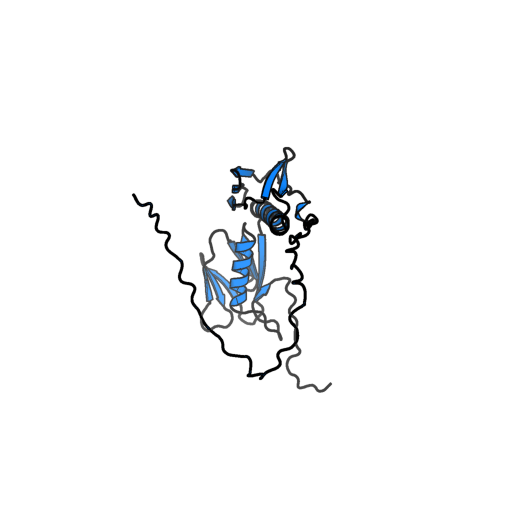0.552 1.00 92.62 221 ARG A O 1
ATOM 1684 N N . ARG A 1 222 ? 23.494 -0.149 -0.790 1.00 91.69 222 ARG A N 1
ATOM 1685 C CA . ARG A 1 222 ? 24.422 -0.592 -1.834 1.00 91.69 222 ARG A CA 1
ATOM 1686 C C . ARG A 1 222 ? 25.704 -1.146 -1.225 1.00 91.69 222 ARG A C 1
ATOM 1688 O O . ARG A 1 222 ? 26.340 -0.480 -0.414 1.00 91.69 222 ARG A O 1
ATOM 1695 N N . LYS A 1 223 ? 26.079 -2.356 -1.628 1.00 90.62 223 LYS A N 1
ATOM 1696 C CA . LYS A 1 223 ? 27.383 -2.954 -1.345 1.00 90.62 223 LYS A CA 1
ATOM 1697 C C . LYS A 1 223 ? 28.366 -2.566 -2.439 1.00 90.62 223 LYS A C 1
ATOM 1699 O O . LYS A 1 223 ? 27.999 -2.475 -3.613 1.00 90.62 223 LYS A O 1
ATOM 1704 N N . GLU A 1 224 ? 29.621 -2.382 -2.052 1.00 87.44 224 GLU A N 1
ATOM 1705 C CA . GLU A 1 224 ? 30.709 -2.255 -3.014 1.00 87.44 224 GLU A CA 1
ATOM 1706 C C . GLU A 1 224 ? 30.785 -3.530 -3.862 1.00 87.44 224 GLU A C 1
ATOM 1708 O O . GLU A 1 224 ? 30.583 -4.641 -3.371 1.00 87.44 224 GLU A O 1
ATOM 1713 N N . GLY A 1 225 ? 30.976 -3.346 -5.168 1.00 81.81 225 GLY A N 1
ATOM 1714 C CA . GLY A 1 225 ? 30.988 -4.437 -6.135 1.00 81.81 225 GLY A CA 1
ATOM 1715 C C . GLY A 1 225 ? 32.297 -5.221 -6.090 1.00 81.81 225 GLY A C 1
ATOM 1716 O O . GLY A 1 225 ? 32.539 -6.022 -5.196 1.00 81.81 225 GLY A O 1
ATOM 1717 N N . LYS A 1 226 ? 33.146 -5.034 -7.102 1.00 82.44 226 LYS A N 1
ATOM 1718 C CA . LYS A 1 226 ? 34.398 -5.789 -7.233 1.00 82.44 226 LYS A CA 1
ATOM 1719 C C . LYS A 1 226 ? 35.338 -5.500 -6.052 1.00 82.44 226 LYS A C 1
ATOM 1721 O O . LYS A 1 226 ? 35.914 -4.420 -5.978 1.00 82.44 226 LYS A O 1
ATOM 1726 N N . ALA A 1 227 ? 35.555 -6.499 -5.199 1.00 71.19 227 ALA A N 1
ATOM 1727 C CA . ALA A 1 227 ? 36.431 -6.449 -4.022 1.00 71.19 227 ALA A CA 1
ATOM 1728 C C . ALA A 1 227 ? 37.937 -6.577 -4.356 1.00 71.19 227 ALA A C 1
ATOM 1730 O O . ALA A 1 227 ? 38.708 -7.142 -3.589 1.00 71.19 227 ALA A O 1
ATOM 1731 N N . GLY A 1 228 ? 38.369 -6.098 -5.528 1.00 68.25 228 GLY A N 1
ATOM 1732 C CA . GLY A 1 228 ? 39.760 -6.231 -5.983 1.00 68.25 228 GLY A CA 1
ATOM 1733 C C . GLY A 1 228 ? 40.711 -5.174 -5.416 1.00 68.25 228 GLY A C 1
ATOM 1734 O O . GLY A 1 228 ? 41.925 -5.324 -5.515 1.00 68.25 228 GLY A O 1
ATOM 1735 N N . LYS A 1 229 ? 40.179 -4.098 -4.829 1.00 65.19 229 LYS A N 1
ATOM 1736 C CA . LYS A 1 229 ? 40.992 -3.013 -4.283 1.00 65.19 229 LYS A CA 1
ATOM 1737 C C . LYS A 1 229 ? 41.272 -3.301 -2.808 1.00 65.19 229 LYS A C 1
ATOM 1739 O O . LYS A 1 229 ? 40.405 -3.088 -1.966 1.00 65.19 229 LYS A O 1
ATOM 1744 N N . LYS A 1 230 ? 42.468 -3.820 -2.506 1.00 68.12 230 LYS A N 1
ATOM 1745 C CA . LYS A 1 230 ? 42.994 -3.823 -1.132 1.00 68.12 230 LYS A CA 1
ATOM 1746 C C . LYS A 1 230 ? 43.071 -2.362 -0.670 1.00 68.12 230 LYS A C 1
ATOM 1748 O O . LYS A 1 230 ? 43.514 -1.512 -1.444 1.00 68.12 230 LYS A O 1
ATOM 1753 N N . LYS A 1 231 ? 42.532 -2.087 0.515 1.00 65.19 231 LYS A N 1
ATOM 1754 C CA . LYS A 1 231 ? 42.559 -0.761 1.136 1.00 65.19 231 LYS A CA 1
ATOM 1755 C C . LYS A 1 231 ? 43.954 -0.453 1.660 1.00 65.19 231 LYS A C 1
ATOM 1757 O O . LYS A 1 231 ? 44.610 -1.416 2.113 1.00 65.19 231 LYS A O 1
#

pLDDT: mean 81.35, std 21.17, range [28.7, 97.12]

Sequence (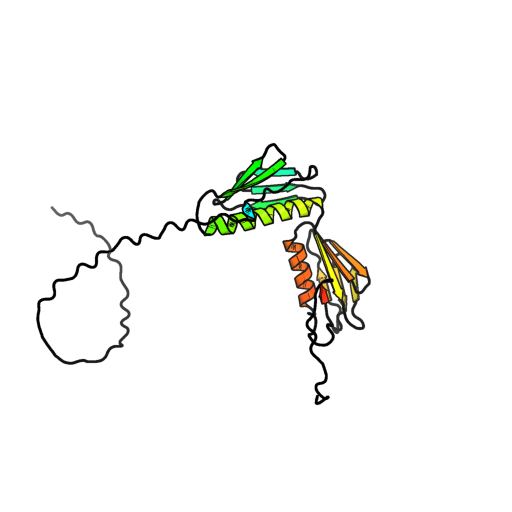231 aa):
MATASFIVPSLACALRSTLLGEDNGLKAARDRPAIAIVKLPSVRPTIECKESRIGKKPVVVPANVNITLEGQHIRVNGLLGELSQTYPNEIKVERDPSGFIKISKAVETRRANQMHGLFRTLTDNMVVGVSKGFEKKLQLVGVGYRAAVEGSDLVMNLGFSHPVRLAVPAGIKVTVEANTSITVSGRDKSVVGQFAADIRKWRPPEPYKGKGIKYADEVIRRKEGKAGKKK